Protein AF-A0A1D1UU27-F1 (afdb_monomer)

InterPro domains:
  IPR028082 Periplasmic binding protein-like I [SSF53822] (4-191)

Mean predicted aligned error: 9.71 Å

pLDDT: mean 88.31, std 8.41, range [53.75, 97.25]

Radius of gyration: 32.06 Å; Cα contacts (8 Å, |Δi|>4): 253; chains: 1; bounding box: 63×71×102 Å

Foldseek 3Di:
DVVVLVVLLVCLVVVVQQQQAAAEEEDAWDDVVSNDPALDDPDPSSVSSLSSLQRYKYKYWDCDPLNVVLCVVCCVVDPPPDTPVVVVLVVLVVVLLVVLLVVCVVVVHDSVPVVVSVVVCPDPVNCPRSNNVVVVSRKMFIWGQDSVVSDTDTQWIQDPVVRDIDGDPPDDRAGNYPVSDHHDPADPCGPVSPRPVSVVVPPPPVVVVVVVVVVVVVVVVVVCVVVVD

Solvent-accessible surface area (backbone atoms only — not comparable to full-atom values): 13267 Å² total; per-residue (Å²): 63,67,60,61,47,51,51,33,34,50,30,43,76,72,56,56,40,59,21,74,41,78,46,81,42,82,50,77,55,76,40,81,88,60,30,69,95,55,54,73,76,92,54,95,53,28,70,50,19,50,60,21,38,35,28,35,39,34,42,24,64,40,89,40,75,68,51,52,54,52,50,62,75,43,43,91,82,42,59,90,84,66,56,55,64,62,60,57,48,52,56,36,45,53,53,55,51,50,50,49,49,52,54,32,51,77,70,72,43,69,83,82,45,59,70,61,50,55,53,54,57,70,31,79,92,36,56,79,36,70,45,48,45,46,64,73,46,69,30,41,25,38,25,37,41,37,76,87,80,71,40,76,38,72,34,29,35,47,41,83,88,81,71,43,75,41,70,33,87,98,47,77,77,69,36,60,19,96,82,44,45,80,48,63,98,59,57,95,34,42,95,80,64,71,42,66,83,75,56,67,89,70,78,78,56,64,66,60,57,51,53,52,52,52,53,52,51,50,52,53,51,53,51,48,55,66,72,78,105

Structure (mmCIF, N/CA/C/O backbone):
data_AF-A0A1D1UU27-F1
#
_entry.id   AF-A0A1D1UU27-F1
#
loop_
_atom_site.group_PDB
_atom_site.id
_atom_site.type_symbol
_atom_site.label_atom_id
_atom_site.label_alt_id
_atom_site.label_comp_id
_atom_site.label_asym_id
_atom_site.label_entity_id
_atom_site.label_seq_id
_atom_site.pdbx_PDB_ins_code
_atom_site.Cartn_x
_atom_site.Cartn_y
_atom_site.Cartn_z
_atom_site.occupancy
_atom_site.B_iso_or_equiv
_atom_site.auth_seq_id
_atom_site.auth_comp_id
_atom_site.auth_asym_id
_atom_site.auth_atom_id
_atom_site.pdbx_PDB_model_num
ATOM 1 N N . MET A 1 1 ? -9.770 -8.230 -9.579 1.00 56.34 1 MET A N 1
ATOM 2 C CA . MET A 1 1 ? -8.594 -7.482 -10.087 1.00 56.34 1 MET A CA 1
ATOM 3 C C . MET A 1 1 ? -7.579 -8.378 -10.815 1.00 56.34 1 MET A C 1
ATOM 5 O O . MET A 1 1 ? -6.402 -8.055 -10.845 1.00 56.34 1 MET A O 1
ATOM 9 N N . TYR A 1 2 ? -8.054 -9.402 -11.548 1.00 60.09 2 TYR A N 1
ATOM 10 C CA . TYR A 1 2 ? -7.317 -10.033 -12.661 1.00 60.09 2 TYR A CA 1
ATOM 11 C C . TYR A 1 2 ? -6.758 -8.975 -13.637 1.00 60.09 2 TYR A C 1
ATOM 13 O O . TYR A 1 2 ? -5.669 -9.128 -14.170 1.00 60.09 2 TYR A O 1
ATOM 21 N N . ARG A 1 3 ? -7.441 -7.825 -13.731 1.00 83.50 3 ARG A N 1
ATOM 22 C CA . ARG A 1 3 ? -7.055 -6.659 -14.530 1.00 83.50 3 ARG A CA 1
ATOM 23 C C . ARG A 1 3 ? -5.647 -6.114 -14.258 1.00 83.50 3 ARG A C 1
ATOM 25 O O . ARG A 1 3 ? -4.972 -5.804 -15.225 1.00 83.50 3 ARG A O 1
ATOM 32 N N . VAL A 1 4 ? -5.172 -6.018 -13.005 1.00 91.38 4 VAL A N 1
ATOM 33 C CA . VAL A 1 4 ? -3.799 -5.513 -12.75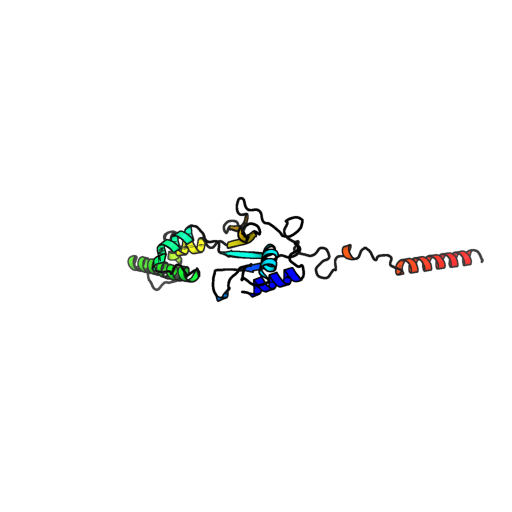1 1.00 91.38 4 VAL A CA 1
ATOM 34 C C . VAL A 1 4 ? -2.771 -6.489 -13.310 1.00 91.38 4 VAL A C 1
ATOM 36 O O . VAL A 1 4 ? -1.887 -6.086 -14.057 1.00 91.38 4 VAL A O 1
ATOM 39 N N . ARG A 1 5 ? -2.937 -7.787 -13.030 1.00 93.62 5 ARG A N 1
ATOM 40 C CA . ARG A 1 5 ? -2.076 -8.828 -13.597 1.00 93.62 5 ARG A CA 1
ATOM 41 C C . ARG A 1 5 ? -2.119 -8.823 -15.126 1.00 93.62 5 ARG A C 1
ATOM 43 O O . ARG A 1 5 ? -1.068 -8.854 -15.745 1.00 93.62 5 ARG A O 1
ATOM 50 N N . GLN A 1 6 ? -3.300 -8.726 -15.735 1.00 93.62 6 GLN A N 1
ATOM 51 C CA . GLN A 1 6 ? -3.441 -8.652 -17.193 1.00 93.62 6 GLN A CA 1
ATOM 52 C C . GLN A 1 6 ? -2.744 -7.429 -17.797 1.00 93.62 6 GLN A C 1
ATOM 54 O O . GLN A 1 6 ? -2.088 -7.561 -18.828 1.00 93.62 6 GLN A O 1
ATOM 59 N N . ILE A 1 7 ? -2.871 -6.256 -17.166 1.00 95.50 7 ILE A N 1
ATOM 60 C CA . ILE A 1 7 ? -2.177 -5.033 -17.593 1.00 95.50 7 ILE A CA 1
ATOM 61 C C . ILE A 1 7 ? -0.668 -5.266 -17.562 1.00 95.50 7 ILE A C 1
ATOM 63 O O . ILE A 1 7 ? -0.001 -4.995 -18.553 1.00 95.50 7 ILE A O 1
ATOM 67 N N . LEU A 1 8 ? -0.142 -5.832 -16.475 1.00 96.19 8 LEU A N 1
ATOM 68 C CA . LEU A 1 8 ? 1.289 -6.108 -16.324 1.00 96.19 8 LEU A CA 1
ATOM 69 C C . LEU A 1 8 ? 1.796 -7.162 -17.315 1.00 96.19 8 LEU A C 1
ATOM 71 O O . LEU A 1 8 ? 2.838 -6.973 -17.932 1.00 96.19 8 LEU A O 1
ATOM 75 N N . VAL A 1 9 ? 1.049 -8.246 -17.529 1.00 96.81 9 VAL A N 1
ATOM 76 C CA . VAL A 1 9 ? 1.374 -9.262 -18.543 1.00 96.81 9 VAL A CA 1
ATOM 77 C C . VAL A 1 9 ? 1.405 -8.637 -19.938 1.00 96.81 9 VAL A C 1
ATOM 79 O O . VAL A 1 9 ? 2.319 -8.900 -20.717 1.00 96.81 9 VAL A O 1
ATOM 82 N N . THR A 1 10 ? 0.435 -7.778 -20.252 1.00 97.25 10 THR A N 1
ATOM 83 C CA . THR A 1 10 ? 0.387 -7.064 -21.535 1.00 97.25 10 THR A CA 1
ATOM 84 C C . THR A 1 10 ? 1.566 -6.102 -21.664 1.00 97.25 10 THR A C 1
ATOM 86 O O . THR A 1 10 ? 2.246 -6.109 -22.684 1.00 97.25 10 THR A O 1
ATOM 89 N N . ALA A 1 11 ? 1.868 -5.337 -20.615 1.00 97.12 11 ALA A N 1
ATOM 90 C CA . ALA A 1 11 ? 3.021 -4.447 -20.559 1.00 97.12 11 ALA A CA 1
ATOM 91 C C . ALA A 1 11 ? 4.337 -5.197 -20.790 1.00 97.12 11 ALA A C 1
ATOM 93 O O . ALA A 1 11 ? 5.154 -4.763 -21.594 1.00 97.12 11 ALA A O 1
ATOM 94 N N . GLN A 1 12 ? 4.518 -6.360 -20.163 1.00 96.38 12 GLN A N 1
ATOM 95 C CA . GLN A 1 12 ? 5.688 -7.211 -20.371 1.00 96.38 12 GLN A CA 1
ATOM 96 C C . GLN A 1 12 ? 5.797 -7.712 -21.811 1.00 96.38 12 GLN A C 1
ATOM 98 O O . GLN A 1 12 ? 6.895 -7.706 -22.364 1.00 96.38 12 GLN A O 1
ATOM 103 N N . LYS A 1 13 ? 4.678 -8.100 -22.433 1.00 95.94 13 LYS A N 1
ATOM 104 C CA . LYS A 1 13 ? 4.631 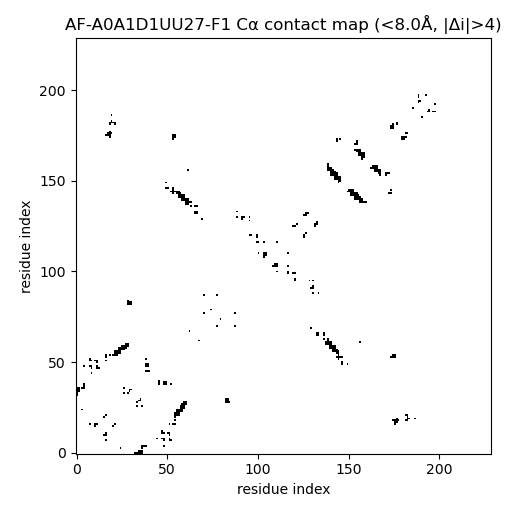-8.509 -23.849 1.00 95.94 13 LYS A CA 1
ATOM 105 C C . LYS A 1 13 ? 4.943 -7.348 -24.805 1.00 95.94 13 LYS A C 1
ATOM 107 O O . LYS A 1 13 ? 5.482 -7.588 -25.878 1.00 95.94 13 LYS A O 1
ATOM 112 N N . LEU A 1 14 ? 4.640 -6.111 -24.409 1.00 96.88 14 LEU A N 1
ATOM 113 C CA . LEU A 1 14 ? 4.938 -4.885 -25.162 1.00 96.88 14 LEU A CA 1
ATOM 114 C C . LEU A 1 14 ? 6.306 -4.262 -24.827 1.00 96.88 14 LEU A C 1
ATOM 116 O O . LEU A 1 14 ? 6.691 -3.282 -25.454 1.00 96.88 14 LEU A O 1
ATOM 120 N N . GLY A 1 15 ? 7.043 -4.806 -23.854 1.00 94.94 15 GLY A N 1
ATOM 121 C CA . GLY A 1 15 ? 8.347 -4.284 -23.433 1.00 94.94 15 GLY A CA 1
ATOM 122 C C . GLY A 1 15 ? 8.306 -3.116 -22.436 1.00 94.94 15 GLY A C 1
ATOM 123 O O . GLY A 1 15 ? 9.354 -2.561 -22.129 1.00 94.94 15 GLY A O 1
ATOM 124 N N . PHE A 1 16 ? 7.150 -2.771 -21.862 1.00 95.25 16 PHE A N 1
ATOM 125 C CA . PHE A 1 16 ? 6.967 -1.640 -20.930 1.00 95.25 16 PHE A CA 1
ATOM 126 C C . PHE A 1 16 ? 7.260 -1.970 -19.457 1.00 95.25 16 PHE A C 1
ATOM 128 O O . PHE A 1 16 ? 6.666 -1.413 -18.543 1.00 95.25 16 PHE A O 1
ATOM 135 N N . VAL A 1 17 ? 8.167 -2.905 -19.200 1.00 94.25 17 VAL A N 1
ATOM 136 C CA . VAL A 1 17 ? 8.604 -3.303 -17.841 1.00 94.25 17 VAL A CA 1
ATOM 137 C C . VAL A 1 17 ? 10.130 -3.401 -17.754 1.00 94.25 17 VAL A C 1
ATOM 139 O O . VAL A 1 17 ? 10.698 -4.086 -16.906 1.00 94.25 17 VAL A O 1
ATOM 142 N N . ASN A 1 18 ? 10.795 -2.715 -18.679 1.00 90.19 18 ASN A N 1
ATOM 143 C CA . ASN A 1 18 ? 12.239 -2.666 -18.891 1.00 90.19 18 ASN A CA 1
ATOM 144 C C . ASN A 1 18 ? 12.964 -1.631 -18.007 1.00 90.19 18 ASN A C 1
ATOM 146 O O . ASN A 1 18 ? 14.181 -1.514 -18.101 1.00 90.19 18 ASN A O 1
ATOM 150 N N . GLY A 1 19 ? 12.233 -0.888 -17.172 1.00 91.88 19 GLY A N 1
ATOM 151 C CA . GLY A 1 19 ? 12.784 0.186 -16.344 1.00 91.88 19 GLY A CA 1
ATOM 152 C C . GLY A 1 19 ? 12.331 1.590 -16.725 1.00 91.88 19 GLY A C 1
ATOM 153 O O . GLY A 1 19 ? 12.577 2.489 -15.937 1.00 91.88 19 GLY A O 1
ATOM 154 N N . ASP A 1 20 ? 11.626 1.770 -17.847 1.00 92.75 20 ASP A N 1
ATOM 155 C CA . ASP A 1 20 ? 11.120 3.088 -18.273 1.00 92.75 20 ASP A CA 1
ATOM 156 C C . ASP A 1 20 ? 9.736 3.418 -17.688 1.00 92.75 20 ASP A C 1
ATOM 158 O O . ASP A 1 20 ? 9.290 4.561 -17.723 1.00 92.75 20 ASP A O 1
ATOM 162 N N . PHE A 1 21 ? 9.045 2.413 -17.141 1.00 94.31 21 PHE A N 1
ATOM 163 C CA . PHE A 1 21 ? 7.687 2.541 -16.620 1.00 94.31 21 PHE A CA 1
ATOM 164 C C . PHE A 1 21 ? 7.560 1.937 -15.225 1.00 94.31 21 PHE A C 1
ATOM 166 O O . PHE A 1 21 ? 8.131 0.886 -14.910 1.00 94.31 21 PHE A O 1
ATOM 173 N N . VAL A 1 22 ? 6.718 2.580 -14.418 1.00 95.25 22 VAL A N 1
ATOM 174 C CA . VAL A 1 22 ? 6.255 2.088 -13.123 1.00 95.25 22 VAL A CA 1
ATOM 175 C C . VAL A 1 22 ? 4.732 2.010 -13.118 1.00 95.25 22 VAL A C 1
ATOM 177 O O . VAL A 1 22 ? 4.038 2.907 -13.593 1.00 95.25 22 VAL A O 1
ATOM 180 N N . TYR A 1 23 ? 4.199 0.927 -12.562 1.00 95.69 23 TYR A N 1
ATOM 181 C CA . TYR A 1 23 ? 2.766 0.724 -12.385 1.00 95.69 23 TYR A CA 1
ATOM 182 C C . TYR A 1 23 ? 2.424 0.881 -10.915 1.00 95.69 23 TYR A C 1
ATOM 184 O O . TYR A 1 23 ? 3.082 0.292 -10.064 1.00 95.69 23 TYR A O 1
ATOM 192 N N . ILE A 1 24 ? 1.377 1.640 -10.603 1.00 94.81 24 ILE A N 1
ATOM 193 C CA . ILE A 1 24 ? 0.952 1.875 -9.222 1.00 94.81 24 ILE A CA 1
ATOM 194 C C . ILE A 1 24 ? -0.451 1.308 -9.036 1.00 94.81 24 ILE A C 1
ATOM 196 O O . ILE A 1 24 ? -1.378 1.654 -9.769 1.00 94.81 24 ILE A O 1
ATOM 200 N N . ALA A 1 25 ? -0.615 0.440 -8.042 1.00 93.56 25 ALA A N 1
ATOM 201 C CA . ALA A 1 25 ? -1.905 -0.112 -7.654 1.00 93.56 25 ALA A CA 1
ATOM 202 C C . ALA A 1 25 ? -2.196 0.179 -6.180 1.00 93.56 25 ALA A C 1
ATOM 204 O O . ALA A 1 25 ? -1.357 -0.033 -5.308 1.00 93.56 25 ALA A O 1
ATOM 205 N N . ALA A 1 26 ? -3.419 0.614 -5.887 1.00 90.94 26 ALA A N 1
ATOM 206 C CA . ALA A 1 26 ? -3.920 0.659 -4.520 1.00 90.94 26 ALA A CA 1
ATOM 207 C C . ALA A 1 26 ? -4.558 -0.689 -4.170 1.00 90.94 26 ALA A C 1
ATOM 209 O O . ALA A 1 26 ? -5.448 -1.165 -4.881 1.00 90.94 26 ALA A O 1
ATOM 210 N N . TRP A 1 27 ? -4.128 -1.290 -3.064 1.00 89.44 27 TRP A N 1
ATOM 211 C CA . TRP A 1 27 ? -4.707 -2.522 -2.539 1.00 89.44 27 TRP A CA 1
ATOM 212 C C . TRP A 1 27 ? -5.046 -2.335 -1.056 1.00 89.44 27 TRP A C 1
ATOM 214 O O . TRP A 1 27 ? -4.227 -2.620 -0.186 1.00 89.44 27 TRP A O 1
ATOM 224 N N . PRO A 1 28 ? -6.234 -1.777 -0.751 1.00 85.19 28 PRO A N 1
ATOM 225 C CA . PRO A 1 28 ? -6.546 -1.286 0.588 1.00 85.19 28 PRO A CA 1
ATOM 226 C C . PRO A 1 28 ? -6.752 -2.406 1.613 1.00 85.19 28 PRO A C 1
ATOM 228 O O . PRO A 1 28 ? -6.445 -2.236 2.785 1.00 85.19 28 PRO A O 1
ATOM 231 N N . TYR A 1 29 ? -7.305 -3.542 1.202 1.00 82.00 29 TYR A N 1
ATOM 232 C CA . TYR A 1 29 ? -7.404 -4.749 2.017 1.00 82.00 29 TYR A CA 1
ATOM 233 C C . TYR A 1 29 ? -7.784 -5.927 1.124 1.00 82.00 29 TYR A C 1
ATOM 235 O O . TYR A 1 29 ? -8.308 -5.761 0.020 1.00 82.00 29 TYR A O 1
ATOM 243 N N . GLU A 1 30 ? -7.546 -7.137 1.618 1.00 78.94 30 GLU A N 1
ATOM 244 C CA . GLU A 1 30 ? -7.966 -8.352 0.934 1.00 78.94 30 GLU A CA 1
ATOM 245 C C . GLU A 1 30 ? -9.496 -8.474 0.946 1.00 78.94 30 GLU A C 1
ATOM 247 O O . GLU A 1 30 ? -10.119 -8.668 1.992 1.00 78.94 30 GLU A O 1
ATOM 252 N N . HIS A 1 31 ? -10.108 -8.359 -0.231 1.00 81.38 31 HIS A N 1
ATOM 253 C CA . HIS A 1 31 ? -11.542 -8.542 -0.419 1.00 81.38 31 HIS A CA 1
ATOM 254 C C . HIS A 1 31 ? -11.835 -9.030 -1.836 1.00 81.38 31 HIS A C 1
ATOM 256 O O . HIS A 1 31 ? -11.163 -8.625 -2.784 1.00 81.38 31 HIS A O 1
ATOM 262 N N . ALA A 1 32 ? -12.884 -9.840 -2.003 1.00 80.94 32 ALA A N 1
ATOM 263 C CA . ALA A 1 32 ? -13.252 -10.412 -3.299 1.00 80.94 32 ALA A CA 1
ATOM 264 C C . ALA A 1 32 ? -13.462 -9.343 -4.390 1.00 80.94 32 ALA A C 1
ATOM 266 O O . ALA A 1 32 ? -13.052 -9.539 -5.533 1.00 80.94 32 ALA A O 1
ATOM 267 N N . GLN A 1 33 ? -14.013 -8.176 -4.032 1.00 79.25 33 GLN A N 1
ATOM 268 C CA . GLN A 1 33 ? -14.203 -7.054 -4.965 1.00 79.25 33 GLN A CA 1
ATOM 269 C C . GLN A 1 33 ? -12.876 -6.479 -5.484 1.00 79.25 33 GLN A C 1
ATOM 271 O O . GLN A 1 33 ? -12.764 -6.150 -6.665 1.00 79.25 33 GLN A O 1
ATOM 276 N N . TYR A 1 34 ? -11.848 -6.414 -4.633 1.00 79.12 34 TYR A N 1
ATOM 277 C CA . TYR A 1 34 ? -10.496 -6.020 -5.039 1.00 79.12 34 TYR A CA 1
ATOM 278 C C . TYR A 1 34 ? -9.704 -7.193 -5.622 1.00 79.12 34 TYR A C 1
ATOM 280 O O . TYR A 1 34 ? -8.617 -6.998 -6.139 1.00 79.12 34 TYR A O 1
ATOM 288 N N . GLY A 1 35 ? -10.249 -8.409 -5.622 1.00 79.44 35 GLY A N 1
ATOM 289 C CA . GLY A 1 35 ? -9.599 -9.613 -6.129 1.00 79.44 35 GLY A CA 1
ATOM 290 C C . GLY A 1 35 ? -8.291 -9.973 -5.421 1.00 79.44 35 GLY A C 1
ATOM 291 O O . GLY A 1 35 ? -7.935 -9.419 -4.383 1.00 79.44 35 GLY A O 1
ATOM 292 N N . ASN A 1 36 ? -7.583 -10.935 -6.013 1.00 84.94 36 ASN A N 1
ATOM 293 C CA . ASN A 1 36 ? -6.305 -11.420 -5.513 1.00 84.94 36 ASN A CA 1
ATOM 294 C C . ASN A 1 36 ? -5.145 -10.731 -6.253 1.00 84.94 36 ASN A C 1
ATOM 296 O O . ASN A 1 36 ? -5.001 -10.874 -7.471 1.00 84.94 36 ASN A O 1
ATOM 300 N N . LEU A 1 37 ? -4.320 -9.976 -5.530 1.00 88.75 37 LEU A N 1
ATOM 301 C CA . LEU A 1 37 ? -3.113 -9.376 -6.087 1.00 88.75 37 LEU A CA 1
ATOM 302 C C . LEU A 1 37 ? -1.958 -10.380 -5.992 1.00 88.75 37 LEU A C 1
ATOM 304 O O . LEU A 1 37 ? -1.137 -10.334 -5.081 1.00 88.75 37 LEU A O 1
ATOM 308 N N . SER A 1 38 ? -1.928 -11.307 -6.945 1.00 91.12 38 SER A N 1
ATOM 309 C CA . SER A 1 38 ? -0.900 -12.341 -7.072 1.00 91.12 38 SER A CA 1
ATOM 310 C C . SER A 1 38 ? -0.355 -12.353 -8.495 1.00 91.12 38 SER A C 1
ATOM 312 O O . SER A 1 38 ? -1.091 -12.088 -9.446 1.00 91.12 38 SER A O 1
ATOM 314 N N . TRP A 1 39 ? 0.928 -12.665 -8.648 1.00 93.19 39 TRP A N 1
ATOM 315 C CA . TRP A 1 39 ? 1.507 -12.965 -9.958 1.00 93.19 39 TRP A CA 1
ATOM 316 C C . TRP A 1 39 ? 1.128 -14.379 -10.416 1.00 93.19 39 TRP A C 1
ATOM 318 O O . TRP A 1 39 ? 0.971 -14.601 -11.613 1.00 93.19 39 TRP A O 1
ATOM 328 N N . GLN A 1 40 ? 0.917 -15.292 -9.463 1.00 93.44 40 GLN A N 1
ATOM 329 C CA . GLN A 1 40 ? 0.682 -16.713 -9.689 1.00 93.44 40 GLN A CA 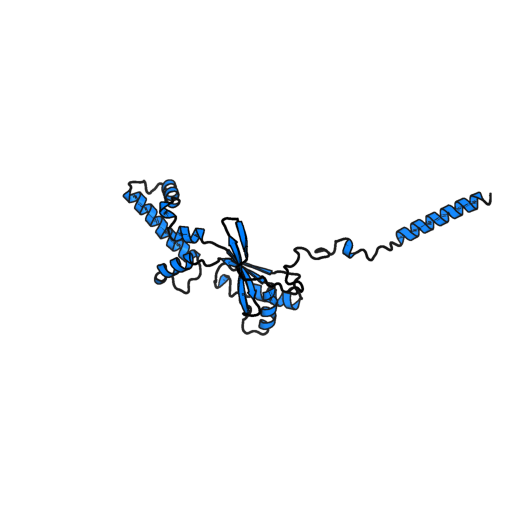1
ATOM 330 C C . GLN A 1 40 ? -0.811 -17.043 -9.707 1.00 93.44 40 GLN A C 1
ATOM 332 O O . GLN A 1 40 ? -1.522 -16.765 -8.732 1.00 93.44 40 GLN A O 1
ATOM 337 N N . TYR A 1 41 ? -1.254 -17.660 -10.798 1.00 92.56 41 TYR A N 1
ATOM 338 C CA . TYR A 1 41 ? -2.612 -18.157 -11.027 1.00 92.56 41 TYR A CA 1
ATOM 339 C C . TYR A 1 41 ? -2.645 -19.580 -11.612 1.00 92.56 41 TYR A C 1
ATOM 341 O O . TYR A 1 41 ? -3.728 -20.071 -11.926 1.00 92.56 41 TYR A O 1
ATOM 349 N N . ALA A 1 42 ? -1.493 -20.253 -11.707 1.00 93.94 42 ALA A N 1
ATOM 350 C CA . ALA A 1 42 ? -1.326 -21.561 -12.340 1.00 93.94 42 ALA A CA 1
ATOM 351 C C . ALA A 1 42 ? -1.770 -21.566 -13.815 1.00 93.94 42 ALA A C 1
ATOM 353 O O . ALA A 1 42 ? -2.358 -22.534 -14.296 1.00 93.94 42 ALA A O 1
ATOM 354 N N . ASP A 1 43 ? -1.489 -20.469 -14.524 1.00 94.31 43 ASP A N 1
ATOM 355 C CA . ASP A 1 43 ? -1.726 -20.331 -15.960 1.00 94.31 43 ASP A CA 1
ATOM 356 C C . ASP A 1 43 ? -0.405 -20.143 -16.737 1.00 94.31 43 ASP A C 1
ATOM 358 O O . ASP A 1 43 ? 0.683 -20.064 -16.164 1.00 94.31 43 ASP A O 1
ATOM 362 N N . VAL A 1 44 ? -0.499 -20.089 -18.069 1.00 96.19 44 VAL A N 1
ATOM 363 C CA . VAL A 1 44 ? 0.662 -19.970 -18.973 1.00 96.19 44 VAL A CA 1
ATOM 364 C C . VAL A 1 44 ? 1.413 -18.638 -18.858 1.00 96.19 44 VAL A C 1
ATOM 366 O O . VAL A 1 44 ? 2.553 -18.541 -19.305 1.00 96.19 44 VAL A O 1
ATOM 369 N N . ASP A 1 45 ? 0.790 -17.612 -18.278 1.00 96.00 45 ASP A N 1
ATOM 370 C CA . ASP A 1 45 ? 1.347 -16.268 -18.150 1.00 96.00 45 ASP A CA 1
ATOM 371 C C . ASP A 1 45 ? 2.053 -16.054 -16.796 1.00 96.00 45 ASP A C 1
ATOM 373 O O . ASP A 1 45 ? 2.555 -14.959 -16.558 1.00 96.00 45 ASP A O 1
ATOM 377 N N . ASP A 1 46 ? 2.129 -17.047 -15.902 1.00 95.12 46 ASP A N 1
ATOM 378 C CA . ASP A 1 46 ? 2.693 -16.874 -14.550 1.00 95.12 46 ASP A CA 1
ATOM 379 C C . ASP A 1 46 ? 4.148 -16.385 -14.549 1.00 95.12 46 ASP A C 1
ATOM 381 O O . ASP A 1 46 ? 4.481 -15.462 -13.804 1.00 95.12 46 ASP A O 1
ATOM 385 N N . GLU A 1 47 ? 5.006 -16.929 -15.413 1.00 94.50 47 GLU A N 1
ATOM 386 C CA . GLU A 1 47 ? 6.400 -16.473 -15.527 1.00 94.50 47 GLU A CA 1
ATOM 387 C C . GLU A 1 47 ? 6.491 -15.049 -16.095 1.00 94.50 47 GLU A C 1
ATOM 389 O O . GLU A 1 47 ? 7.258 -14.214 -15.610 1.00 94.50 47 GLU A O 1
ATOM 394 N N . VAL A 1 48 ? 5.638 -14.729 -17.074 1.00 95.50 48 VAL A N 1
ATOM 395 C CA . VAL A 1 48 ? 5.531 -13.383 -17.657 1.00 95.50 48 VAL A CA 1
ATOM 396 C C . VAL A 1 48 ? 5.058 -12.388 -16.595 1.00 95.50 48 VAL A C 1
ATOM 398 O O . VAL A 1 48 ? 5.639 -11.314 -16.437 1.00 95.50 48 VAL A O 1
ATOM 401 N N . ALA A 1 49 ? 4.039 -12.756 -15.817 1.00 95.38 49 ALA A N 1
ATOM 402 C CA . ALA A 1 49 ? 3.509 -11.957 -14.723 1.00 95.38 49 ALA A CA 1
ATOM 403 C C . ALA A 1 49 ? 4.563 -11.749 -13.633 1.00 95.38 49 ALA A C 1
ATOM 405 O O . ALA A 1 49 ? 4.751 -10.626 -13.172 1.00 95.38 49 ALA A O 1
ATOM 406 N N . LYS A 1 50 ? 5.296 -12.794 -13.245 1.00 94.25 50 LYS A N 1
ATOM 407 C CA . LYS A 1 50 ? 6.344 -12.710 -12.222 1.00 94.25 50 LYS A CA 1
ATOM 408 C C . LYS A 1 50 ? 7.430 -11.697 -12.583 1.00 94.25 50 LYS A C 1
ATOM 410 O O . LYS A 1 50 ? 7.868 -10.934 -11.720 1.00 94.25 50 LYS A O 1
ATOM 415 N N . LEU A 1 51 ? 7.848 -11.659 -13.848 1.00 93.12 51 LEU A N 1
ATOM 416 C CA . LEU A 1 51 ? 8.804 -10.665 -14.341 1.00 93.12 51 LEU A CA 1
ATOM 417 C C . LEU A 1 51 ? 8.206 -9.253 -14.316 1.00 93.12 51 LEU A C 1
ATOM 419 O O . LEU A 1 51 ? 8.828 -8.337 -13.760 1.00 93.1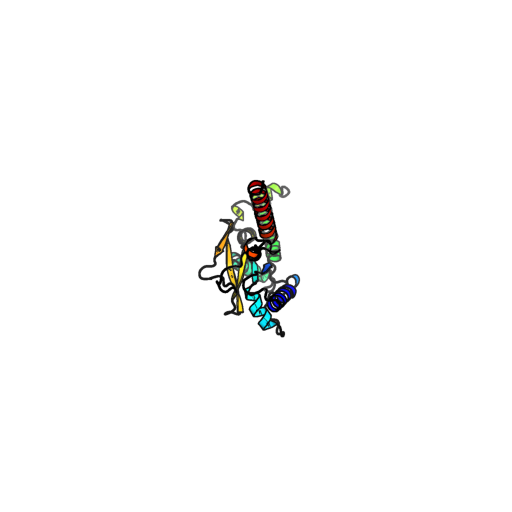2 51 LEU A O 1
ATOM 423 N N . ALA A 1 52 ? 6.980 -9.113 -14.826 1.00 95.62 52 ALA A N 1
ATOM 424 C CA . ALA A 1 52 ? 6.257 -7.848 -14.926 1.00 95.62 52 ALA A CA 1
ATOM 425 C C . ALA A 1 52 ? 5.967 -7.199 -13.563 1.00 95.62 52 ALA A C 1
ATOM 427 O O . ALA A 1 52 ? 5.998 -5.978 -13.428 1.00 95.62 52 ALA A O 1
ATOM 428 N N . PHE A 1 53 ? 5.723 -8.009 -12.528 1.00 95.50 53 PHE A N 1
ATOM 429 C CA . PHE A 1 53 ? 5.488 -7.533 -11.161 1.00 95.50 53 PHE A CA 1
ATOM 430 C C . PHE A 1 53 ? 6.683 -6.760 -10.586 1.00 95.50 53 PHE A C 1
ATOM 432 O O . PHE A 1 53 ? 6.497 -5.976 -9.661 1.00 95.50 53 PHE A O 1
ATOM 439 N N . GLY A 1 54 ? 7.887 -6.910 -11.152 1.00 93.81 54 GLY A N 1
ATOM 440 C CA . GLY A 1 54 ? 9.044 -6.081 -10.794 1.00 93.81 54 GLY A CA 1
ATOM 441 C C . GLY A 1 54 ? 8.849 -4.580 -11.056 1.00 93.81 54 GLY A C 1
ATOM 442 O O . GLY A 1 54 ? 9.506 -3.776 -10.407 1.00 93.81 54 GLY A O 1
ATOM 443 N N . SER A 1 55 ? 7.931 -4.197 -11.949 1.00 95.44 55 SER A N 1
ATOM 444 C CA . SER A 1 55 ? 7.569 -2.795 -12.218 1.00 95.44 55 SER A CA 1
ATOM 445 C C . SER A 1 55 ? 6.367 -2.303 -11.398 1.00 95.44 55 SER A C 1
ATOM 447 O O . SER A 1 55 ? 5.905 -1.184 -11.616 1.00 95.44 55 SER A O 1
ATOM 449 N N . LEU A 1 56 ? 5.812 -3.124 -10.497 1.00 95.81 56 LEU A N 1
ATOM 450 C CA . LEU A 1 56 ? 4.607 -2.796 -9.731 1.00 95.81 56 LEU A CA 1
ATOM 451 C C . LEU A 1 56 ? 4.946 -2.239 -8.339 1.00 95.81 56 LEU A C 1
ATOM 453 O O . LEU A 1 56 ? 5.565 -2.917 -7.516 1.00 95.81 56 LEU A O 1
ATOM 457 N N . LEU A 1 57 ? 4.424 -1.050 -8.044 1.00 95.81 57 LEU A N 1
ATOM 458 C CA . LEU A 1 57 ? 4.272 -0.504 -6.700 1.00 95.81 57 LEU A CA 1
ATOM 459 C C . LEU A 1 57 ? 2.855 -0.754 -6.188 1.00 95.81 57 LEU A C 1
ATOM 461 O O . LEU A 1 57 ? 1.867 -0.486 -6.876 1.00 95.81 57 LEU A O 1
ATOM 465 N N . VAL A 1 58 ? 2.750 -1.215 -4.946 1.00 95.19 58 VAL A N 1
ATOM 466 C CA . VAL A 1 58 ? 1.465 -1.467 -4.291 1.00 95.19 58 VAL A CA 1
ATOM 467 C C . VAL A 1 58 ? 1.343 -0.606 -3.047 1.00 95.19 58 VAL A C 1
ATOM 469 O O . VAL A 1 58 ? 2.109 -0.773 -2.102 1.00 95.19 58 VAL A O 1
ATOM 472 N N . ILE A 1 59 ? 0.354 0.282 -3.025 1.00 94.00 59 ILE A N 1
ATOM 473 C CA . ILE A 1 59 ? 0.021 1.093 -1.853 1.00 94.00 59 ILE A CA 1
ATOM 474 C C . ILE A 1 59 ? -1.020 0.336 -1.031 1.00 94.00 59 ILE A C 1
ATOM 476 O O . ILE A 1 59 ? -2.115 0.045 -1.518 1.00 94.00 59 ILE A O 1
ATOM 480 N N . THR A 1 60 ? -0.689 0.022 0.217 1.00 90.62 60 THR A N 1
ATOM 481 C CA . THR A 1 60 ? -1.556 -0.711 1.151 1.00 90.62 60 THR A CA 1
ATOM 482 C C . THR A 1 60 ? -1.515 -0.062 2.531 1.00 90.62 60 THR A C 1
ATOM 484 O O . THR A 1 60 ? -0.493 0.511 2.905 1.00 90.62 60 THR A O 1
ATOM 487 N N . PRO A 1 61 ? -2.576 -0.167 3.342 1.00 88.25 61 PRO A N 1
ATOM 488 C CA . PRO A 1 61 ? -2.474 0.052 4.773 1.00 88.25 61 PRO A CA 1
ATOM 489 C C . PRO A 1 61 ? -1.405 -0.858 5.383 1.00 88.25 61 PRO A C 1
ATOM 491 O O . PRO A 1 61 ? -1.292 -2.041 5.037 1.00 88.25 61 PRO A O 1
ATOM 494 N N . LYS A 1 62 ? -0.621 -0.292 6.292 1.00 86.38 62 LYS A N 1
ATOM 495 C CA . LYS A 1 62 ? 0.385 -0.982 7.087 1.00 86.38 62 LYS A CA 1
ATOM 496 C C . LYS A 1 62 ? -0.268 -1.456 8.374 1.00 86.38 62 LYS A C 1
ATOM 498 O O . LYS A 1 62 ? -0.684 -0.657 9.207 1.00 86.38 62 LYS A O 1
ATOM 503 N N . VAL A 1 63 ? -0.314 -2.772 8.544 1.00 81.00 63 VAL A N 1
ATOM 504 C CA . VAL A 1 63 ? -0.802 -3.381 9.781 1.00 81.00 63 VAL A CA 1
ATOM 505 C C . VAL A 1 63 ? 0.214 -3.114 10.889 1.00 81.00 63 VAL A C 1
ATOM 507 O O . VAL A 1 63 ? 1.370 -3.530 10.800 1.00 81.00 63 VAL A O 1
ATOM 510 N N . THR A 1 64 ? -0.211 -2.409 11.933 1.00 83.31 64 THR A N 1
ATOM 511 C CA . THR A 1 64 ? 0.654 -2.052 13.067 1.00 83.31 64 THR A CA 1
ATOM 512 C C . THR A 1 64 ? 0.558 -3.081 14.199 1.00 83.31 64 THR A C 1
ATOM 514 O O . THR A 1 64 ? -0.471 -3.748 14.338 1.00 83.31 64 THR A O 1
ATOM 517 N N . PRO A 1 65 ? 1.575 -3.192 15.079 1.00 86.56 65 PRO A N 1
ATOM 518 C CA . PRO A 1 65 ? 1.478 -4.024 16.282 1.00 86.56 65 PRO A CA 1
ATOM 519 C C . PRO A 1 65 ? 0.266 -3.671 17.158 1.00 86.56 65 PRO A C 1
ATOM 521 O O . PRO A 1 65 ? -0.381 -4.553 17.721 1.00 86.56 65 PRO A O 1
ATOM 524 N N . THR A 1 66 ? -0.080 -2.382 17.228 1.00 85.19 66 THR A N 1
ATOM 525 C CA . THR A 1 66 ? -1.269 -1.892 17.935 1.00 85.19 66 THR A CA 1
ATOM 526 C C . THR A 1 66 ? -2.553 -2.452 17.331 1.00 85.19 66 THR A C 1
ATOM 528 O O . THR A 1 66 ? -3.393 -2.962 18.072 1.00 85.19 66 THR A O 1
ATOM 531 N N . GLU A 1 67 ? -2.698 -2.415 16.002 1.00 83.25 67 GLU A N 1
ATOM 532 C CA . GLU A 1 67 ? -3.850 -3.008 15.315 1.00 83.25 67 GLU A CA 1
ATOM 533 C C . GLU A 1 67 ? -3.932 -4.519 15.559 1.00 83.25 67 GLU A C 1
ATOM 535 O O . GLU A 1 67 ? -5.011 -5.025 15.864 1.00 83.25 67 GLU A O 1
ATOM 540 N N . LEU A 1 68 ? -2.808 -5.240 15.485 1.00 86.94 68 LEU A N 1
ATOM 541 C CA . LEU A 1 68 ? -2.774 -6.685 15.745 1.00 86.94 68 LEU A CA 1
ATOM 542 C C . LEU A 1 68 ? -3.260 -7.022 17.156 1.00 86.94 68 LEU A C 1
ATOM 544 O O . LEU A 1 68 ? -4.082 -7.922 17.321 1.00 86.94 68 LEU A O 1
ATOM 548 N N . ARG A 1 69 ? -2.808 -6.269 18.165 1.00 88.19 69 ARG A N 1
ATOM 549 C CA . ARG A 1 69 ? -3.245 -6.445 19.556 1.00 88.19 69 ARG A CA 1
ATOM 550 C C . ARG A 1 69 ? -4.746 -6.208 19.715 1.00 88.19 69 ARG A C 1
ATOM 552 O O . ARG A 1 69 ? -5.415 -6.958 20.417 1.00 88.19 69 ARG A O 1
ATOM 559 N N . ILE A 1 70 ? -5.279 -5.174 19.064 1.00 87.69 70 ILE A N 1
ATOM 560 C CA . ILE A 1 70 ? -6.718 -4.888 19.081 1.00 87.69 70 ILE A CA 1
ATOM 561 C C . ILE A 1 70 ? -7.484 -6.026 18.397 1.00 87.69 70 ILE A C 1
ATOM 563 O O . ILE A 1 70 ? -8.462 -6.518 18.948 1.00 87.69 70 ILE A O 1
ATOM 567 N N . ARG A 1 71 ? -7.036 -6.501 17.232 1.00 86.38 71 ARG A N 1
ATOM 568 C CA . ARG A 1 71 ? -7.681 -7.626 16.539 1.00 86.38 71 ARG A CA 1
ATOM 569 C C . ARG A 1 71 ? -7.700 -8.899 17.379 1.00 86.38 71 ARG A C 1
ATOM 571 O O . ARG A 1 71 ? -8.726 -9.569 17.399 1.00 86.38 71 ARG A O 1
ATOM 578 N N . ASP A 1 72 ? -6.617 -9.212 18.087 1.00 88.81 72 ASP A N 1
ATOM 579 C CA . ASP A 1 72 ? -6.580 -10.374 18.985 1.00 88.81 72 ASP A CA 1
ATOM 580 C C . ASP A 1 72 ? -7.539 -10.219 20.176 1.00 88.81 72 ASP A C 1
ATOM 582 O O . ASP A 1 72 ? -8.238 -11.170 20.520 1.00 88.81 72 ASP A O 1
ATOM 586 N N . MET A 1 73 ? -7.659 -9.012 20.742 1.00 89.56 73 MET A N 1
ATOM 587 C CA . MET A 1 73 ? -8.612 -8.711 21.821 1.00 89.56 73 MET A CA 1
ATOM 588 C C . MET A 1 73 ? -10.074 -8.943 21.409 1.00 89.56 73 MET A C 1
ATOM 590 O O . MET A 1 73 ? -10.891 -9.323 22.241 1.00 89.56 73 MET A O 1
ATOM 594 N N . TYR A 1 74 ? -10.406 -8.728 20.133 1.00 88.62 74 TYR A N 1
ATOM 595 C CA . TYR A 1 74 ? -11.772 -8.844 19.607 1.00 88.62 74 TYR A CA 1
ATOM 596 C C . TYR A 1 74 ? -11.980 -10.060 18.689 1.00 88.62 74 TYR A C 1
ATOM 598 O O . TYR A 1 74 ? -12.955 -10.102 17.936 1.00 88.62 74 TYR A O 1
ATOM 606 N N . LYS A 1 75 ? -11.100 -11.067 18.750 1.00 89.00 75 LYS A N 1
ATOM 607 C CA . LYS A 1 75 ? -11.147 -12.258 17.878 1.00 89.00 75 LYS A CA 1
ATOM 608 C C . LYS A 1 75 ? -12.397 -13.125 18.038 1.00 89.00 75 LYS A C 1
ATOM 610 O O . LYS A 1 75 ? -12.751 -13.847 17.113 1.00 89.00 75 LYS A 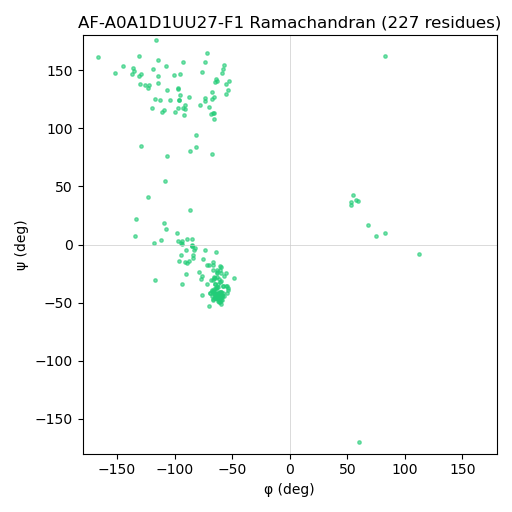O 1
ATOM 615 N N . ASP A 1 76 ? -13.048 -13.059 19.196 1.00 88.00 76 ASP A N 1
ATOM 616 C CA . ASP A 1 76 ? -14.265 -13.832 19.465 1.00 88.00 76 ASP A CA 1
ATOM 617 C C . ASP A 1 76 ? -15.496 -13.188 18.809 1.00 88.00 76 ASP A C 1
ATOM 619 O O . ASP A 1 76 ? -16.476 -13.863 18.508 1.00 88.00 76 ASP A O 1
ATOM 623 N N . VAL A 1 77 ? -15.428 -11.878 18.545 1.00 86.06 77 VAL A N 1
ATOM 624 C CA . VAL A 1 77 ? -16.481 -11.105 17.869 1.00 86.06 77 VAL A CA 1
ATOM 625 C C . VAL A 1 77 ? -16.221 -11.022 16.365 1.00 86.06 77 VAL A C 1
ATOM 627 O O . VAL A 1 77 ? -17.156 -11.002 15.565 1.00 86.06 77 VAL A O 1
ATOM 630 N N . LEU A 1 78 ? -14.950 -10.968 15.962 1.00 82.62 78 LEU A N 1
ATOM 631 C CA . LEU A 1 78 ? -14.540 -10.836 14.570 1.00 82.62 78 LEU A CA 1
ATOM 632 C C . LEU A 1 78 ? -13.918 -12.139 14.064 1.00 82.62 78 LEU A C 1
ATOM 634 O O . LEU A 1 78 ? -12.830 -12.505 14.513 1.00 82.62 78 LEU A O 1
ATOM 638 N N . PRO A 1 79 ? -14.536 -12.807 13.071 1.00 78.44 79 PRO A N 1
ATOM 639 C CA . PRO A 1 79 ? -13.945 -13.980 12.447 1.00 78.44 79 PRO A CA 1
ATOM 640 C C . PRO A 1 79 ? -12.524 -13.683 11.963 1.00 78.44 79 PRO A C 1
ATOM 642 O O . PRO A 1 79 ? -12.275 -12.636 11.366 1.00 78.44 79 PRO A O 1
ATOM 645 N N . LYS A 1 80 ? -11.596 -14.635 12.125 1.00 72.88 80 LYS A N 1
ATOM 646 C CA . LYS A 1 80 ? -10.217 -14.496 11.608 1.00 72.88 80 LYS A CA 1
ATOM 647 C C . LYS A 1 80 ? -10.162 -14.237 10.097 1.00 72.88 80 LYS A C 1
ATOM 649 O O . LYS A 1 80 ? -9.211 -13.633 9.611 1.00 72.88 80 LYS A O 1
ATOM 654 N N . SER A 1 81 ? -11.170 -14.694 9.353 1.00 73.62 81 SER A N 1
ATOM 655 C CA . SER A 1 81 ? -11.313 -14.444 7.916 1.00 73.62 81 SER A CA 1
ATOM 656 C C . SER A 1 81 ? -11.658 -12.989 7.585 1.00 73.62 81 SER A C 1
ATOM 658 O O . SER A 1 81 ? -11.473 -12.567 6.443 1.00 73.62 81 SER A O 1
ATOM 660 N N . GLN A 1 82 ? -12.133 -12.205 8.557 1.00 81.19 82 GLN A N 1
ATOM 661 C CA . GLN A 1 82 ? -12.582 -10.842 8.329 1.00 81.19 82 GLN A CA 1
ATOM 662 C C . GLN A 1 82 ? -11.414 -9.858 8.299 1.00 81.19 82 GLN A C 1
ATOM 664 O O . GLN A 1 82 ? -10.971 -9.309 9.311 1.00 81.19 82 GLN A O 1
ATOM 669 N N . LYS A 1 83 ? -10.937 -9.590 7.086 1.00 76.88 83 LYS A N 1
ATOM 670 C CA . LYS A 1 83 ? -9.807 -8.687 6.844 1.00 76.88 83 LYS A CA 1
ATOM 671 C C . LYS A 1 83 ? -10.213 -7.227 6.653 1.00 76.88 83 LYS A C 1
ATOM 673 O O . LYS A 1 83 ? -9.363 -6.356 6.799 1.00 76.88 83 LYS A O 1
ATOM 678 N N . ASN A 1 84 ? -11.495 -6.937 6.399 1.00 82.06 84 ASN A N 1
ATOM 679 C CA . ASN A 1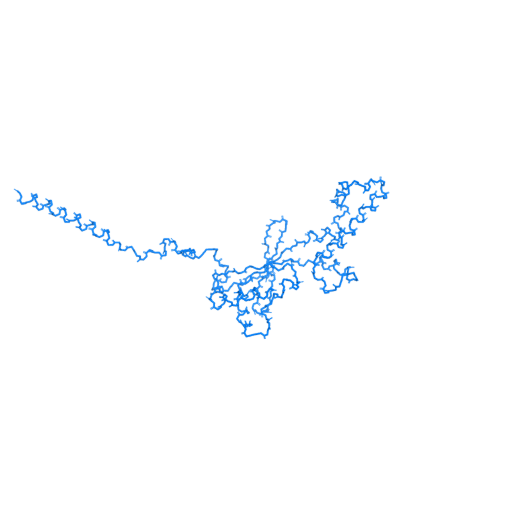 84 ? -11.961 -5.561 6.217 1.00 82.06 84 ASN A CA 1
ATOM 680 C C . ASN A 1 84 ? -11.823 -4.761 7.533 1.00 82.06 84 ASN A C 1
ATOM 682 O O . ASN A 1 84 ? -12.542 -5.056 8.496 1.00 82.06 84 ASN A O 1
ATOM 686 N N . PRO A 1 85 ? -10.943 -3.745 7.587 1.00 80.69 85 PRO A N 1
ATOM 687 C CA . PRO A 1 85 ? -10.716 -2.954 8.795 1.00 80.69 85 PRO A CA 1
ATOM 688 C C . PRO A 1 85 ? -11.935 -2.114 9.193 1.00 80.69 85 PRO A C 1
ATOM 690 O O . PRO A 1 85 ? -12.082 -1.780 10.367 1.00 80.69 85 PRO A O 1
ATOM 693 N N . MET A 1 86 ? -12.846 -1.826 8.255 1.00 84.62 86 MET A N 1
ATOM 694 C CA . MET A 1 86 ? -14.048 -1.040 8.531 1.00 84.62 86 MET A CA 1
ATOM 695 C C . MET A 1 86 ? -14.982 -1.747 9.505 1.00 84.62 86 MET A C 1
ATOM 697 O O . MET A 1 86 ? -15.576 -1.082 10.338 1.00 84.62 86 MET A O 1
ATOM 701 N N . ILE A 1 87 ? -15.072 -3.082 9.474 1.00 87.12 87 ILE A N 1
ATOM 702 C CA . ILE A 1 87 ? -15.943 -3.808 10.414 1.00 87.12 87 ILE A CA 1
ATOM 703 C C . ILE A 1 87 ? -15.449 -3.634 11.852 1.00 87.12 87 ILE A C 1
ATOM 705 O O . ILE A 1 87 ? -16.238 -3.317 12.742 1.00 87.12 87 ILE A O 1
ATOM 709 N N . LEU A 1 88 ? -14.139 -3.782 12.071 1.00 86.56 88 LEU A N 1
ATOM 710 C CA . LEU A 1 88 ? -13.531 -3.528 13.375 1.00 86.56 88 LEU A CA 1
ATOM 711 C C . LEU A 1 88 ? -13.722 -2.063 13.783 1.00 86.56 88 LEU A C 1
ATOM 713 O O . LEU A 1 88 ? -14.155 -1.799 14.899 1.00 86.56 88 LEU A O 1
ATOM 717 N N . ALA A 1 89 ? -13.456 -1.115 12.882 1.00 88.19 89 ALA A N 1
ATOM 718 C CA . ALA A 1 89 ? -13.622 0.307 13.166 1.00 88.19 89 ALA A CA 1
ATOM 719 C C . ALA A 1 89 ? -15.071 0.655 13.547 1.00 88.19 89 ALA A C 1
ATOM 721 O O . ALA A 1 89 ? -15.293 1.354 14.535 1.00 88.19 89 ALA A O 1
ATOM 722 N N . THR A 1 90 ? -16.060 0.120 12.828 1.00 90.69 90 THR A N 1
ATOM 723 C CA . THR A 1 90 ? -17.481 0.296 13.145 1.00 90.69 90 THR A CA 1
ATOM 724 C C . THR A 1 90 ? -17.805 -0.269 14.523 1.00 90.69 90 THR A C 1
ATOM 726 O O . THR A 1 90 ? -18.376 0.441 15.349 1.00 90.69 90 THR A O 1
ATOM 729 N N . TYR A 1 91 ? -17.393 -1.502 14.817 1.00 91.00 91 TYR A N 1
ATOM 730 C CA . TYR A 1 91 ? -17.631 -2.117 16.124 1.00 91.00 91 TYR A CA 1
ATOM 731 C C . TYR A 1 91 ? -17.020 -1.300 17.276 1.00 91.00 91 TYR A C 1
ATOM 733 O O . TYR A 1 91 ? -17.699 -0.978 18.253 1.00 91.00 91 TYR A O 1
ATOM 741 N N . LEU A 1 92 ? -15.760 -0.881 17.137 1.00 92.06 92 LEU A N 1
ATOM 742 C CA . LEU A 1 92 ? -15.080 -0.072 18.148 1.00 92.06 92 LEU A CA 1
ATOM 743 C C . LEU A 1 92 ? -15.686 1.330 18.285 1.00 92.06 92 LEU A C 1
ATOM 745 O O . LEU A 1 92 ? -15.674 1.887 19.382 1.00 92.06 92 LEU A O 1
ATOM 749 N N . SER A 1 93 ? -16.231 1.896 17.203 1.00 91.88 93 SER A N 1
ATOM 750 C CA . SER A 1 93 ? -16.914 3.191 17.255 1.00 91.88 93 SER A CA 1
ATOM 751 C C . SER A 1 93 ? -18.145 3.135 18.162 1.00 91.88 93 SER A C 1
ATOM 753 O O . SER A 1 93 ? -18.282 3.988 19.034 1.00 91.88 93 SER A O 1
ATOM 755 N N . PHE A 1 94 ? -18.964 2.080 18.067 1.00 93.19 94 PHE A N 1
ATOM 756 C CA . PHE A 1 94 ? -20.102 1.878 18.967 1.00 93.19 94 PHE A CA 1
ATOM 757 C C . PHE A 1 94 ? -19.674 1.743 20.431 1.00 93.19 94 PHE A C 1
ATOM 759 O O . PHE A 1 94 ? -20.296 2.354 21.298 1.00 93.19 94 PHE A O 1
ATOM 766 N N . ILE A 1 95 ? -18.594 1.005 20.714 1.00 92.12 95 ILE A N 1
ATOM 767 C CA . ILE A 1 95 ? -18.053 0.877 22.079 1.00 92.12 95 ILE A CA 1
ATOM 768 C C . ILE A 1 95 ? -17.622 2.241 22.624 1.00 92.12 95 ILE A C 1
ATOM 770 O O . ILE A 1 95 ? -17.998 2.608 23.738 1.00 92.12 95 ILE A O 1
ATOM 774 N N . ALA A 1 96 ? -16.849 3.004 21.850 1.00 93.06 96 ALA A N 1
ATOM 775 C CA . ALA A 1 96 ? -16.366 4.313 22.278 1.00 93.06 96 ALA A CA 1
ATOM 776 C C . ALA A 1 96 ? -17.522 5.297 22.503 1.00 93.06 96 ALA A C 1
ATOM 778 O O . ALA A 1 96 ? -17.561 5.986 23.523 1.00 93.06 96 ALA A O 1
ATOM 779 N N . THR A 1 97 ? -18.511 5.311 21.607 1.00 91.94 97 THR A N 1
ATOM 780 C CA . THR A 1 97 ? -19.721 6.124 21.766 1.00 91.94 97 THR A CA 1
ATOM 781 C C . THR A 1 97 ? -20.512 5.723 23.011 1.00 91.94 97 THR A C 1
ATOM 783 O O . THR A 1 97 ? -20.894 6.596 23.788 1.00 91.94 97 THR A O 1
ATOM 786 N N . ALA A 1 98 ? -20.711 4.425 23.259 1.00 93.56 98 ALA A N 1
ATOM 787 C CA . ALA A 1 98 ? -21.412 3.944 24.449 1.00 93.56 98 ALA A CA 1
ATOM 788 C C . ALA A 1 98 ? -20.707 4.368 25.747 1.00 93.56 98 ALA A C 1
ATOM 790 O O . ALA A 1 98 ? -21.367 4.812 26.687 1.00 93.56 98 ALA A O 1
ATOM 791 N N . LYS A 1 99 ? -19.369 4.308 25.786 1.00 93.81 99 LYS A N 1
ATOM 792 C CA . LYS A 1 99 ? -18.570 4.777 26.931 1.00 93.81 99 LYS A CA 1
ATOM 793 C C . LYS A 1 99 ? -18.754 6.270 27.197 1.00 93.81 99 LYS A C 1
ATOM 795 O O . LYS A 1 99 ? -18.973 6.656 28.344 1.00 93.81 99 LYS A O 1
ATOM 800 N N . VAL A 1 100 ? -18.712 7.101 26.154 1.00 93.88 100 VAL A N 1
ATOM 801 C CA . VAL A 1 100 ? -18.918 8.554 26.285 1.00 93.88 100 VAL A CA 1
ATOM 802 C C . VAL A 1 100 ? -20.327 8.866 26.787 1.00 93.88 100 VAL A C 1
ATOM 804 O O . VAL A 1 100 ? -20.480 9.676 27.699 1.00 93.88 100 VAL A O 1
ATOM 807 N N . ILE A 1 101 ? -21.353 8.193 26.256 1.00 94.06 101 ILE A N 1
ATOM 808 C CA . ILE A 1 101 ? -22.744 8.364 26.706 1.00 94.06 101 ILE A CA 1
ATOM 809 C C . ILE A 1 101 ? -22.897 7.947 28.175 1.00 94.06 101 ILE A C 1
ATOM 811 O O . ILE A 1 101 ? -23.494 8.685 28.956 1.00 94.06 101 ILE A O 1
ATOM 815 N N . ALA A 1 102 ? -22.331 6.806 28.577 1.00 94.56 102 ALA A N 1
ATOM 816 C CA . ALA A 1 102 ? -22.384 6.332 29.960 1.00 94.56 102 ALA A CA 1
ATOM 817 C C . ALA A 1 102 ? -21.676 7.296 30.931 1.00 94.56 102 ALA A C 1
ATOM 819 O O . ALA A 1 102 ? -22.201 7.617 32.000 1.00 94.56 102 ALA A O 1
ATOM 820 N N . SER A 1 103 ? -20.507 7.816 30.547 1.00 93.44 103 SER A N 1
ATOM 821 C CA . SER A 1 103 ? -19.785 8.831 31.322 1.00 93.44 103 SER A CA 1
ATOM 822 C C . SER A 1 103 ? -20.583 10.135 31.444 1.00 93.44 103 SER A C 1
ATOM 824 O O . SER A 1 103 ? -20.693 10.695 32.536 1.00 93.44 103 SER A O 1
ATOM 826 N N . ALA A 1 104 ? -21.204 10.595 30.353 1.00 93.50 104 ALA A N 1
ATOM 827 C CA . ALA A 1 104 ? -22.060 11.777 30.365 1.00 93.50 104 ALA A CA 1
ATOM 828 C C . ALA A 1 104 ? -23.271 11.591 31.292 1.00 93.50 104 ALA A C 1
ATOM 830 O O . ALA A 1 104 ? -23.536 12.458 32.125 1.00 93.50 104 ALA A O 1
ATOM 831 N N . TRP A 1 105 ? -23.940 10.437 31.209 1.00 94.62 105 TRP A N 1
ATOM 832 C CA . TRP A 1 105 ? -25.092 10.095 32.045 1.00 94.62 105 TRP A CA 1
ATOM 833 C C . TRP A 1 105 ? -24.747 10.091 33.537 1.00 94.62 105 TRP A C 1
ATOM 835 O O . TRP A 1 105 ? -25.402 10.760 34.331 1.00 94.62 105 TRP A O 1
ATOM 845 N N . THR A 1 106 ? -23.682 9.381 33.921 1.00 95.44 106 THR A N 1
ATOM 846 C CA . THR A 1 106 ? -23.225 9.301 35.324 1.00 95.44 106 THR A CA 1
ATOM 847 C C . THR A 1 106 ? -22.786 10.652 35.890 1.00 95.44 106 THR A C 1
ATOM 849 O O . THR A 1 106 ? -22.923 10.886 37.086 1.00 95.44 106 THR A O 1
ATOM 852 N N . SER A 1 107 ? -22.315 11.561 35.034 1.00 94.12 107 SER A N 1
ATOM 853 C CA . SER A 1 107 ? -21.894 12.914 35.417 1.00 94.12 107 SER A CA 1
ATOM 854 C C . SER A 1 107 ? -23.029 13.949 35.380 1.00 94.12 107 SER A C 1
ATOM 856 O O . SER A 1 107 ? -22.764 15.139 35.539 1.00 94.12 107 SER A O 1
ATOM 858 N N . GLY A 1 108 ? -24.275 13.538 35.108 1.00 94.38 108 GLY A N 1
ATOM 859 C CA . GLY A 1 108 ? -25.425 14.445 34.994 1.00 94.38 108 GLY A CA 1
ATOM 860 C C . GLY A 1 108 ? -25.376 15.389 33.786 1.00 94.38 108 GLY A C 1
ATOM 861 O O . GLY A 1 108 ? -26.081 16.397 33.764 1.00 94.38 108 GLY A O 1
ATOM 862 N N . LYS A 1 109 ? -24.539 15.098 32.782 1.00 94.12 109 LYS A N 1
ATOM 863 C CA . LYS A 1 109 ? -24.472 15.872 31.535 1.00 94.12 109 LYS A CA 1
ATOM 864 C C . LYS A 1 109 ? -25.657 15.519 30.633 1.00 94.12 109 LYS A C 1
ATOM 866 O O . LYS A 1 109 ? -26.110 14.377 30.600 1.00 94.12 109 LYS A O 1
ATOM 871 N N . ASP A 1 110 ? -26.117 16.490 29.845 1.00 93.25 110 ASP A N 1
ATOM 872 C CA . ASP A 1 110 ? -27.181 16.267 28.863 1.00 93.25 110 ASP A CA 1
ATOM 873 C C . ASP A 1 110 ? -26.718 15.325 27.743 1.00 93.25 110 ASP A C 1
ATOM 875 O O . ASP A 1 110 ? -25.872 15.677 26.914 1.00 93.25 110 ASP A O 1
ATOM 879 N N . VAL A 1 111 ? -27.322 14.135 27.692 1.00 93.12 111 VAL A N 1
ATOM 880 C CA . VAL A 1 111 ? -27.012 13.125 26.678 1.00 93.12 111 VAL A CA 1
ATOM 881 C C . VAL A 1 111 ? -27.568 13.451 25.282 1.00 93.12 111 VAL A C 1
ATOM 883 O O . VAL A 1 111 ? -27.307 12.732 24.321 1.00 93.12 111 VAL A O 1
ATOM 886 N N . LYS A 1 112 ? -28.334 14.532 25.125 1.00 93.81 112 LYS A N 1
ATOM 887 C CA . LYS A 1 112 ? -28.804 15.003 23.812 1.00 93.81 112 LYS A CA 1
ATOM 888 C C . LYS A 1 112 ? -27.845 16.008 23.178 1.00 93.81 112 LYS A C 1
ATOM 890 O O . LYS A 1 112 ? -27.923 16.256 21.975 1.00 93.81 112 LYS A O 1
ATOM 895 N N . ASN A 1 113 ? -26.909 16.560 23.949 1.00 94.88 113 ASN A N 1
ATOM 896 C CA . ASN A 1 113 ? -25.928 17.513 23.449 1.00 94.88 113 ASN A CA 1
ATOM 897 C C . ASN A 1 113 ? -24.760 16.795 22.751 1.00 94.88 113 ASN A C 1
ATOM 899 O O . ASN A 1 113 ? -23.695 16.563 23.330 1.00 94.88 113 ASN A O 1
ATOM 903 N N . ALA A 1 114 ? -24.957 16.463 21.474 1.00 90.81 114 ALA A N 1
ATOM 904 C CA . ALA A 1 114 ? -23.963 15.763 20.661 1.00 90.81 114 ALA A CA 1
ATOM 905 C C . ALA A 1 114 ? -22.623 16.517 20.563 1.00 90.81 114 ALA A C 1
ATOM 907 O O . ALA A 1 114 ? -21.562 15.897 20.580 1.00 90.81 114 ALA A O 1
ATOM 908 N N . THR A 1 115 ? -22.642 17.853 20.516 1.00 93.56 115 THR A N 1
ATOM 909 C CA . THR A 1 115 ? -21.418 18.668 20.462 1.00 93.56 115 THR A CA 1
ATOM 910 C C . THR A 1 115 ? -20.576 18.490 21.722 1.00 93.56 115 THR A C 1
ATOM 912 O O . THR A 1 115 ? -19.356 18.330 21.636 1.00 93.56 115 THR A O 1
ATOM 915 N N . ALA A 1 116 ? -21.219 18.467 22.894 1.00 92.38 116 ALA A N 1
ATOM 916 C CA . ALA A 1 116 ? -20.538 18.198 24.155 1.00 92.38 116 ALA A CA 1
ATOM 917 C C . ALA A 1 116 ? -19.942 16.781 24.177 1.00 92.38 116 ALA A C 1
ATOM 919 O O . ALA A 1 116 ? -18.783 16.625 24.554 1.00 92.38 116 ALA A O 1
ATOM 920 N N . MET A 1 117 ? -20.679 15.777 23.693 1.00 92.25 117 MET A N 1
ATOM 921 C CA . MET A 1 117 ? -20.181 14.398 23.605 1.00 92.25 117 MET A CA 1
ATOM 922 C C . MET A 1 117 ? -18.985 14.244 22.672 1.00 92.25 117 MET A C 1
ATOM 924 O O . MET A 1 117 ? -18.008 13.595 23.027 1.00 92.25 117 MET A O 1
ATOM 928 N N . VAL A 1 118 ? -19.039 14.831 21.475 1.00 91.31 118 VAL A N 1
ATOM 929 C CA . VAL A 1 118 ? -17.936 14.749 20.505 1.00 91.31 118 VAL A CA 1
ATOM 930 C C . VAL A 1 118 ? -16.686 15.432 21.056 1.00 91.31 118 VAL A C 1
ATOM 932 O O . VAL A 1 118 ? -15.575 14.944 20.848 1.00 91.31 118 VAL A O 1
ATOM 935 N N . ARG A 1 119 ? -16.852 16.543 21.780 1.00 92.00 119 ARG A N 1
ATOM 936 C CA . ARG A 1 119 ? -15.745 17.201 22.479 1.00 92.00 119 ARG A CA 1
ATOM 937 C C . ARG A 1 119 ? -15.153 16.297 23.561 1.00 92.00 119 ARG A C 1
ATOM 939 O O . ARG A 1 119 ? -13.934 16.191 23.635 1.00 92.00 119 ARG A O 1
ATOM 946 N N . ASP A 1 120 ? -15.993 15.626 24.344 1.00 91.06 120 ASP A N 1
ATOM 947 C CA . ASP A 1 120 ? -15.542 14.690 25.375 1.00 91.06 120 ASP A CA 1
ATOM 948 C C . ASP A 1 120 ? -14.817 13.484 24.751 1.00 91.06 120 ASP A C 1
ATOM 950 O O . ASP A 1 120 ? -13.735 13.135 25.212 1.00 91.06 120 ASP A O 1
ATOM 954 N N . LEU A 1 121 ? -15.318 12.914 23.647 1.00 90.06 121 LEU A N 1
ATOM 955 C CA . LEU A 1 121 ? -14.669 11.812 22.917 1.00 90.06 121 LEU A CA 1
ATOM 956 C C . LEU A 1 121 ? -13.269 12.178 22.391 1.00 90.06 121 LEU A C 1
ATOM 958 O O . LEU A 1 121 ? -12.403 11.318 22.288 1.00 90.06 121 LEU A O 1
ATOM 962 N N . ARG A 1 122 ? -13.041 13.450 22.046 1.00 88.25 122 ARG A N 1
ATOM 963 C CA . ARG A 1 122 ? -11.732 13.958 21.594 1.00 88.25 122 ARG A CA 1
ATOM 964 C C . ARG A 1 122 ? -10.803 14.356 22.740 1.00 88.25 122 ARG A C 1
ATOM 966 O O . ARG A 1 122 ? -9.701 14.830 22.481 1.00 88.25 122 ARG A O 1
ATOM 973 N N . SER A 1 123 ? -11.248 14.231 23.987 1.00 90.69 123 SER A N 1
ATOM 974 C CA . SER A 1 123 ? -10.420 14.571 25.138 1.00 90.69 123 SER A CA 1
ATOM 975 C C . SER A 1 123 ? -9.328 13.516 25.378 1.00 90.69 123 SER A C 1
ATOM 977 O O . SER A 1 123 ? -9.505 12.348 25.012 1.00 90.69 123 SER A O 1
ATOM 979 N N . PRO A 1 124 ? -8.231 13.882 26.069 1.00 90.50 124 PRO A N 1
ATOM 980 C CA . PRO A 1 124 ? -7.156 12.946 26.403 1.00 90.50 124 PRO A CA 1
ATOM 981 C C . PRO A 1 124 ? -7.619 11.703 27.173 1.00 90.50 124 PRO A C 1
ATOM 983 O O . PRO A 1 124 ? -6.985 10.654 27.098 1.00 90.50 124 PRO A O 1
ATOM 986 N N . SER A 1 125 ? -8.750 11.784 27.881 1.00 87.94 125 SER A N 1
ATOM 987 C CA . SER A 1 125 ? -9.341 10.652 28.602 1.00 87.94 125 SER A CA 1
ATOM 988 C C . SER A 1 125 ? -9.704 9.473 27.694 1.00 87.94 125 SER A C 1
ATOM 990 O O . SER A 1 125 ? -9.736 8.342 28.171 1.00 87.94 125 SER A O 1
ATOM 992 N N . TYR A 1 126 ? -9.942 9.713 26.401 1.00 88.81 126 TYR A N 1
ATOM 993 C CA . TYR A 1 126 ? -10.307 8.682 25.424 1.00 88.81 126 TYR A CA 1
ATOM 994 C C . TYR A 1 126 ? -9.209 8.424 24.384 1.00 88.81 126 TYR A C 1
ATOM 996 O O . TYR A 1 126 ? -9.385 7.597 23.492 1.00 88.81 126 TYR A O 1
ATOM 1004 N N . ASP A 1 127 ? -8.043 9.066 24.497 1.00 85.75 127 ASP A N 1
ATOM 1005 C CA . ASP A 1 127 ? -6.958 8.934 23.515 1.00 85.75 127 ASP A CA 1
ATOM 1006 C C . ASP A 1 127 ? -6.388 7.514 23.401 1.00 85.75 127 ASP A C 1
ATOM 1008 O O . ASP A 1 127 ? -5.810 7.166 22.368 1.00 85.75 127 ASP A O 1
ATOM 1012 N N . GLN A 1 128 ? -6.545 6.721 24.463 1.00 85.88 128 GLN A N 1
ATOM 1013 C CA . GLN A 1 128 ? -6.118 5.324 24.561 1.00 85.88 128 GLN A CA 1
ATOM 1014 C C . GLN A 1 128 ? -7.229 4.330 24.192 1.00 85.88 128 GLN A C 1
ATOM 1016 O O . GLN A 1 128 ? -7.010 3.119 24.240 1.00 85.88 128 GLN A O 1
ATOM 1021 N N . GLU A 1 129 ? -8.422 4.807 23.825 1.00 87.81 129 GLU A N 1
ATOM 1022 C CA . GLU A 1 129 ? -9.487 3.920 23.367 1.00 87.81 129 GLU A CA 1
ATOM 1023 C C . GLU A 1 129 ? -9.073 3.206 22.071 1.00 87.81 129 GLU A C 1
ATOM 1025 O O . GLU A 1 129 ? -8.485 3.833 21.182 1.00 87.81 129 GLU A O 1
ATOM 1030 N N . PRO A 1 130 ? -9.410 1.913 21.900 1.00 87.38 130 PRO A N 1
ATOM 1031 C CA . PRO A 1 130 ? -8.968 1.135 20.746 1.00 87.38 130 PRO A CA 1
ATOM 1032 C C . PRO A 1 130 ? -9.288 1.777 19.390 1.00 87.38 130 PRO A C 1
ATOM 1034 O O . PRO A 1 130 ? -8.459 1.711 18.488 1.00 87.38 130 PRO A O 1
ATOM 1037 N N . ILE A 1 131 ? -10.445 2.436 19.237 1.00 85.62 131 ILE A N 1
ATOM 1038 C CA . ILE A 1 131 ? -10.782 3.140 17.988 1.00 85.62 131 ILE A CA 1
ATOM 1039 C C . ILE A 1 131 ? -9.849 4.326 17.724 1.00 85.62 131 ILE A C 1
ATOM 1041 O O . ILE A 1 131 ? -9.410 4.518 16.594 1.00 85.62 131 ILE A O 1
ATOM 1045 N N . MET A 1 132 ? -9.500 5.095 18.757 1.00 85.44 132 MET A N 1
ATOM 1046 C CA . MET A 1 132 ? -8.614 6.254 18.627 1.00 85.44 132 MET A CA 1
ATOM 1047 C C . MET A 1 132 ? -7.200 5.803 18.277 1.00 85.44 132 MET A C 1
ATOM 1049 O O . MET A 1 132 ? -6.557 6.389 17.406 1.00 85.44 132 MET A O 1
ATOM 1053 N N . LEU A 1 133 ? -6.744 4.714 18.897 1.00 83.19 133 LEU A N 1
ATOM 1054 C CA . LEU A 1 133 ? -5.478 4.073 18.561 1.00 83.19 133 LEU A CA 1
ATOM 1055 C C . LEU A 1 133 ? -5.473 3.536 17.125 1.00 83.19 133 LEU A C 1
ATOM 1057 O O . LEU A 1 133 ? -4.497 3.752 16.415 1.00 83.19 133 LEU A O 1
ATOM 1061 N N . LEU A 1 134 ? -6.554 2.890 16.677 1.00 80.69 134 LEU A N 1
ATOM 1062 C CA . LEU A 1 134 ? -6.679 2.367 15.313 1.00 80.69 134 LEU A CA 1
ATOM 1063 C C . LEU A 1 134 ? -6.649 3.491 14.264 1.00 80.69 134 LEU A C 1
ATOM 1065 O O . LEU A 1 134 ? -5.956 3.366 13.260 1.00 80.69 134 LEU A O 1
ATOM 1069 N N . LEU A 1 135 ? -7.345 4.604 14.516 1.00 78.50 135 LEU A N 1
ATOM 1070 C CA . LEU A 1 135 ? -7.344 5.775 13.632 1.00 78.50 135 LEU A CA 1
ATOM 1071 C C . LEU A 1 135 ? -5.966 6.450 13.564 1.00 78.50 135 LEU A C 1
ATOM 1073 O O . LEU A 1 135 ? -5.532 6.837 12.482 1.00 78.50 135 LEU A O 1
ATOM 1077 N N . LYS A 1 136 ? -5.257 6.560 14.695 1.00 74.44 136 LYS A N 1
ATOM 1078 C CA . LYS A 1 136 ? -3.877 7.086 14.748 1.00 74.44 136 LYS A CA 1
ATOM 1079 C C . LYS A 1 136 ? -2.871 6.144 14.083 1.00 74.44 136 LYS A C 1
ATOM 1081 O O . LYS A 1 136 ? -1.870 6.596 13.540 1.00 74.44 136 LYS A O 1
ATOM 1086 N N . ALA A 1 137 ? -3.141 4.843 14.128 1.00 67.56 137 ALA A N 1
ATOM 1087 C CA . ALA A 1 137 ? -2.307 3.802 13.547 1.00 67.56 137 ALA A CA 1
ATOM 1088 C C . ALA A 1 137 ? -2.580 3.551 12.055 1.00 67.56 137 ALA A C 1
ATOM 1090 O O . ALA A 1 137 ? -1.981 2.631 11.499 1.00 67.56 137 ALA A O 1
ATOM 1091 N N . ALA A 1 138 ? -3.452 4.338 11.410 1.00 63.91 138 ALA A N 1
ATOM 1092 C CA . ALA A 1 138 ? -3.697 4.281 9.971 1.00 63.91 138 ALA A CA 1
ATOM 1093 C C . ALA A 1 138 ? -2.455 4.758 9.199 1.00 63.91 138 ALA A C 1
ATOM 1095 O O . ALA A 1 138 ? -2.362 5.892 8.731 1.00 63.91 138 ALA A O 1
ATOM 1096 N N . LEU A 1 139 ? -1.475 3.869 9.110 1.00 80.69 139 LEU A N 1
ATOM 1097 C CA . LEU A 1 139 ? -0.244 4.038 8.363 1.00 80.69 139 LEU A CA 1
ATOM 1098 C C . LEU A 1 139 ? -0.420 3.392 6.993 1.00 80.69 139 LEU A C 1
ATOM 1100 O O . LEU A 1 139 ? -1.095 2.373 6.858 1.00 80.69 139 LEU A O 1
ATOM 1104 N N . TYR A 1 140 ? 0.211 3.966 5.979 1.00 89.62 140 TYR A N 1
ATOM 1105 C CA . TYR A 1 140 ? 0.302 3.361 4.656 1.00 89.62 140 TYR A CA 1
ATOM 1106 C C . TYR A 1 140 ? 1.719 2.863 4.423 1.00 89.62 140 TYR A C 1
ATOM 1108 O O . TYR A 1 140 ? 2.681 3.387 4.987 1.00 89.62 140 TYR A O 1
ATOM 1116 N N . SER A 1 141 ? 1.853 1.858 3.573 1.00 92.94 141 SER A N 1
ATOM 1117 C CA . SER A 1 141 ? 3.138 1.433 3.064 1.00 92.94 141 SER A CA 1
ATOM 1118 C C . SER A 1 141 ? 3.110 1.171 1.569 1.00 92.94 141 SER A C 1
ATOM 1120 O O . SER A 1 141 ? 2.085 0.799 0.990 1.00 92.94 141 SER A O 1
ATOM 1122 N N . ILE A 1 142 ? 4.261 1.409 0.947 1.00 95.19 142 ILE A N 1
ATOM 1123 C CA . ILE A 1 142 ? 4.529 1.048 -0.438 1.00 95.19 142 ILE A CA 1
ATOM 1124 C C . ILE A 1 142 ? 5.236 -0.295 -0.408 1.00 95.19 142 ILE A C 1
ATOM 1126 O O . ILE A 1 142 ? 6.226 -0.490 0.307 1.00 95.19 142 ILE A O 1
ATOM 1130 N N . ARG A 1 143 ? 4.716 -1.228 -1.197 1.00 94.88 143 ARG A N 1
ATOM 1131 C CA . ARG A 1 143 ? 5.294 -2.548 -1.387 1.00 94.88 143 ARG A CA 1
ATOM 1132 C C . ARG A 1 143 ? 5.776 -2.728 -2.814 1.00 94.88 143 ARG A C 1
ATOM 1134 O O . ARG A 1 143 ? 5.080 -2.354 -3.753 1.00 94.88 143 ARG A O 1
ATOM 1141 N N . MET A 1 144 ? 6.938 -3.349 -2.950 1.00 95.31 144 MET A N 1
ATOM 1142 C CA . MET A 1 144 ? 7.540 -3.729 -4.227 1.00 95.31 144 MET A CA 1
ATOM 1143 C C . MET A 1 144 ? 7.716 -5.236 -4.289 1.00 95.31 144 MET A C 1
ATOM 1145 O O . MET A 1 144 ? 7.878 -5.900 -3.263 1.00 95.31 144 MET A O 1
ATOM 1149 N N . PHE A 1 145 ? 7.680 -5.787 -5.496 1.00 94.25 145 PHE A N 1
ATOM 1150 C CA . PHE A 1 145 ? 7.879 -7.213 -5.693 1.00 94.25 145 PHE A CA 1
ATOM 1151 C C . PHE A 1 145 ? 9.362 -7.583 -5.609 1.00 94.25 145 PHE A C 1
ATOM 1153 O O . PHE A 1 145 ? 10.174 -7.128 -6.412 1.00 94.25 145 PHE A O 1
ATOM 1160 N N . ASP A 1 146 ? 9.722 -8.452 -4.665 1.00 91.50 146 ASP A N 1
ATOM 1161 C CA . ASP A 1 146 ? 11.052 -9.053 -4.617 1.00 91.50 146 ASP A CA 1
ATOM 1162 C C . ASP A 1 146 ? 11.050 -10.370 -5.390 1.00 91.50 146 ASP A C 1
ATOM 1164 O O . ASP A 1 146 ? 10.451 -11.361 -4.967 1.00 91.50 146 ASP A O 1
ATOM 1168 N N . ARG A 1 147 ? 11.759 -10.391 -6.522 1.00 86.56 147 ARG A N 1
ATOM 1169 C CA . ARG A 1 147 ? 11.856 -11.566 -7.399 1.00 86.56 147 ARG A CA 1
ATOM 1170 C C . ARG A 1 147 ? 12.484 -12.774 -6.700 1.00 86.56 147 ARG A C 1
ATOM 1172 O O . ARG A 1 147 ? 12.116 -13.901 -7.020 1.00 86.56 147 ARG A O 1
ATOM 1179 N N . VAL A 1 148 ? 13.380 -12.550 -5.732 1.00 86.44 148 VAL A N 1
ATOM 1180 C CA . VAL A 1 148 ? 14.067 -13.633 -5.006 1.00 86.44 148 VAL A CA 1
ATOM 1181 C C . VAL A 1 148 ? 13.089 -14.371 -4.099 1.00 86.44 148 VAL A C 1
ATOM 1183 O O . VAL A 1 148 ? 12.947 -15.584 -4.213 1.00 86.44 148 VAL A O 1
ATOM 1186 N N . SER A 1 149 ? 12.352 -13.655 -3.243 1.00 89.38 149 SER A N 1
ATOM 1187 C CA . SER A 1 149 ? 11.316 -14.289 -2.413 1.00 89.38 149 SER A CA 1
ATOM 1188 C C . SER A 1 149 ? 9.982 -14.494 -3.120 1.00 89.38 149 SER A C 1
ATOM 1190 O O . SER A 1 149 ? 9.071 -15.059 -2.524 1.00 89.38 149 SER A O 1
ATOM 1192 N N . SER A 1 150 ? 9.851 -14.040 -4.369 1.00 91.12 150 SER A N 1
ATOM 1193 C CA . SER A 1 150 ? 8.614 -14.100 -5.156 1.00 91.12 150 SER A CA 1
ATOM 1194 C C . SER A 1 150 ? 7.407 -13.494 -4.425 1.00 91.12 150 SER A C 1
ATOM 1196 O O . SER A 1 150 ? 6.287 -14.000 -4.522 1.00 91.12 150 SER A O 1
ATOM 1198 N N . SER A 1 151 ? 7.633 -12.413 -3.673 1.00 91.56 151 SER A N 1
ATOM 1199 C CA . SER A 1 151 ? 6.631 -11.808 -2.791 1.00 91.56 151 SER A CA 1
ATOM 1200 C C . SER A 1 151 ? 6.735 -10.285 -2.732 1.00 91.56 151 SER A C 1
ATOM 1202 O O . SER A 1 151 ? 7.799 -9.705 -2.941 1.00 91.56 151 SER A O 1
ATOM 1204 N N . LEU A 1 152 ? 5.610 -9.627 -2.436 1.00 92.19 152 LEU A N 1
ATOM 1205 C CA . LEU A 1 152 ? 5.566 -8.188 -2.179 1.00 92.19 152 LEU A CA 1
ATOM 1206 C C . LEU A 1 152 ? 6.164 -7.886 -0.801 1.00 92.19 152 LEU A C 1
ATOM 1208 O O . LEU A 1 152 ? 5.684 -8.399 0.212 1.00 92.19 152 LEU A O 1
ATOM 1212 N N . ARG A 1 153 ? 7.177 -7.022 -0.758 1.00 93.62 153 ARG A N 1
ATOM 1213 C CA . ARG A 1 153 ? 7.837 -6.561 0.468 1.00 93.62 153 ARG A CA 1
ATOM 1214 C C . ARG A 1 153 ? 7.605 -5.080 0.680 1.00 93.62 153 ARG A C 1
ATOM 1216 O O . ARG A 1 153 ? 7.562 -4.321 -0.280 1.00 93.62 153 ARG A O 1
ATOM 1223 N N . GLU A 1 154 ? 7.473 -4.681 1.939 1.00 93.88 154 GLU A N 1
ATOM 1224 C CA . GLU A 1 154 ? 7.448 -3.270 2.316 1.00 93.88 154 GLU A CA 1
ATOM 1225 C C . GLU A 1 154 ? 8.808 -2.623 2.037 1.00 93.88 154 GLU A C 1
ATOM 1227 O O . GLU A 1 154 ? 9.832 -3.153 2.465 1.00 93.88 154 GLU A O 1
ATOM 1232 N N . VAL A 1 155 ? 8.799 -1.512 1.299 1.00 95.38 155 VAL A N 1
ATOM 1233 C CA . VAL A 1 155 ? 10.000 -0.729 0.959 1.00 95.38 155 VAL A CA 1
ATOM 1234 C C . VAL A 1 155 ? 9.956 0.686 1.529 1.00 95.38 155 VAL A C 1
ATOM 1236 O O . VAL A 1 155 ? 11.000 1.237 1.862 1.00 95.38 155 VAL A O 1
ATOM 1239 N N . PHE A 1 156 ? 8.756 1.252 1.675 1.00 94.19 156 PHE A N 1
ATOM 1240 C CA . PHE A 1 156 ? 8.538 2.542 2.317 1.00 94.19 156 PHE A CA 1
ATOM 1241 C C . PHE A 1 156 ? 7.327 2.467 3.234 1.00 94.19 156 PHE A C 1
ATOM 1243 O O . PHE A 1 156 ? 6.336 1.806 2.912 1.00 94.19 156 PHE A O 1
ATOM 1250 N N . SER A 1 157 ? 7.364 3.207 4.334 1.00 92.31 157 SER A N 1
ATOM 1251 C CA . SER A 1 157 ? 6.203 3.449 5.183 1.00 92.31 157 SER A CA 1
ATOM 1252 C C . SER A 1 157 ? 5.978 4.934 5.382 1.00 92.31 157 SER A C 1
ATOM 1254 O O . SER A 1 157 ? 6.918 5.682 5.619 1.00 92.31 157 SER A O 1
ATOM 1256 N N . TYR A 1 158 ? 4.724 5.351 5.300 1.00 90.38 158 TYR A N 1
ATOM 1257 C CA . TYR A 1 158 ? 4.341 6.734 5.515 1.00 90.38 158 TYR A CA 1
ATOM 1258 C C . TYR A 1 158 ? 4.414 7.077 7.003 1.00 90.38 158 TYR A C 1
ATOM 1260 O O . TYR A 1 158 ? 3.780 6.402 7.822 1.00 90.38 158 TYR A O 1
ATOM 1268 N N . ASN A 1 159 ? 5.143 8.135 7.347 1.00 87.06 159 ASN A N 1
ATOM 1269 C CA . ASN A 1 159 ? 5.158 8.705 8.682 1.00 87.06 159 ASN A CA 1
ATOM 1270 C C . ASN A 1 159 ? 4.225 9.937 8.721 1.00 87.06 159 ASN A C 1
ATOM 1272 O O . ASN A 1 159 ? 4.471 10.960 8.083 1.00 87.06 159 ASN A O 1
ATOM 1276 N N . PRO A 1 160 ? 3.116 9.877 9.479 1.00 82.75 160 PRO A N 1
ATOM 1277 C CA . PRO A 1 160 ? 2.144 10.966 9.524 1.00 82.75 160 PRO A CA 1
ATOM 1278 C C . PRO A 1 160 ? 2.652 12.203 10.276 1.00 82.75 160 PRO A C 1
ATOM 1280 O O . PRO A 1 160 ? 2.074 13.278 10.119 1.00 82.75 160 PRO A O 1
ATOM 1283 N N . SER A 1 161 ? 3.705 12.070 11.089 1.00 84.25 161 SER A N 1
ATOM 1284 C CA . SER A 1 161 ? 4.239 13.157 11.919 1.00 84.25 161 SER A CA 1
ATOM 1285 C C . SER A 1 161 ? 5.046 14.156 11.092 1.00 84.25 161 SER A C 1
ATOM 1287 O O . SER A 1 1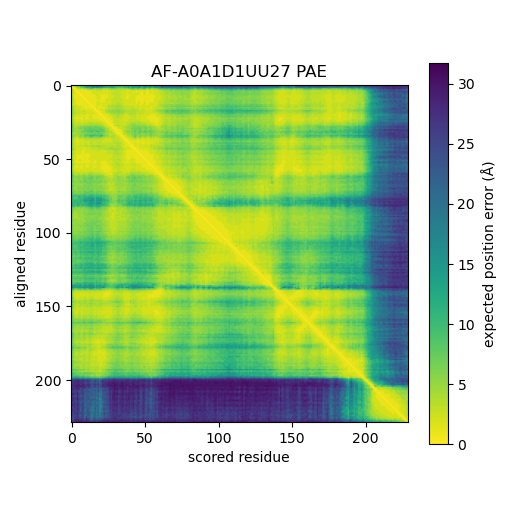61 ? 4.876 15.362 11.248 1.00 84.25 161 SER A O 1
ATOM 1289 N N . ASN A 1 162 ? 5.896 13.658 10.190 1.00 88.38 162 ASN A N 1
ATOM 1290 C CA . ASN A 1 162 ? 6.668 14.466 9.238 1.00 88.38 162 ASN A CA 1
ATOM 1291 C C . ASN A 1 162 ? 5.977 14.598 7.868 1.00 88.38 162 ASN A C 1
ATOM 1293 O O . ASN A 1 162 ? 6.398 15.431 7.072 1.00 88.38 162 ASN A O 1
ATOM 1297 N N . LYS A 1 163 ? 4.890 13.846 7.627 1.00 88.56 163 LYS A N 1
ATOM 1298 C CA . LYS A 1 163 ? 4.159 13.775 6.351 1.00 88.56 163 LYS A CA 1
ATOM 1299 C C . LYS A 1 163 ? 5.037 13.302 5.193 1.00 88.56 163 LYS A C 1
ATOM 1301 O O . LYS A 1 163 ? 4.888 13.787 4.073 1.00 88.56 163 LYS A O 1
ATOM 1306 N N . ASP A 1 164 ? 5.925 12.355 5.471 1.00 91.31 164 ASP A N 1
ATOM 1307 C CA . ASP A 1 164 ? 6.901 11.862 4.504 1.00 91.31 164 ASP A CA 1
ATOM 1308 C C . ASP A 1 164 ? 6.928 10.327 4.438 1.00 91.31 164 ASP A C 1
ATOM 1310 O O . ASP A 1 164 ? 6.416 9.629 5.320 1.00 91.31 164 ASP A O 1
ATOM 1314 N N . TRP A 1 165 ? 7.501 9.791 3.365 1.00 90.62 165 TRP A N 1
ATOM 1315 C CA . TRP A 1 165 ? 7.731 8.362 3.182 1.00 90.62 165 TRP A CA 1
ATOM 1316 C C . TRP A 1 165 ? 9.120 7.988 3.679 1.00 90.62 165 TRP A C 1
ATOM 1318 O O . TRP A 1 165 ? 10.135 8.405 3.131 1.00 90.62 165 TRP A O 1
ATOM 1328 N N . GLU A 1 166 ? 9.169 7.132 4.690 1.00 92.44 166 GLU A N 1
ATOM 1329 C CA . GLU A 1 166 ? 10.422 6.655 5.257 1.00 92.44 166 GLU A CA 1
ATOM 1330 C C . GLU A 1 166 ? 10.791 5.294 4.667 1.00 92.44 166 GLU A C 1
ATOM 1332 O O . GLU A 1 166 ? 9.929 4.410 4.582 1.00 92.44 166 GLU A O 1
ATOM 1337 N N . PRO A 1 167 ? 12.057 5.088 4.269 1.00 93.19 167 PRO A N 1
ATOM 1338 C CA . PRO A 1 167 ? 12.511 3.797 3.782 1.00 93.19 167 PRO A CA 1
ATOM 1339 C C . PRO A 1 167 ? 12.449 2.756 4.899 1.00 93.19 167 PRO A C 1
ATOM 1341 O O . PRO A 1 167 ? 12.801 3.019 6.052 1.00 93.19 167 PRO A O 1
ATOM 1344 N N . THR A 1 168 ? 12.030 1.541 4.558 1.00 92.56 168 THR A N 1
ATOM 1345 C CA . THR A 1 168 ? 12.044 0.425 5.505 1.00 92.56 168 THR A CA 1
ATOM 1346 C C . THR A 1 168 ? 13.497 0.054 5.840 1.00 92.56 168 THR A C 1
ATOM 1348 O O . THR A 1 168 ? 14.274 -0.237 4.926 1.00 92.56 168 THR A O 1
ATOM 1351 N N . PRO A 1 169 ? 13.896 0.022 7.128 1.00 91.75 169 PRO A N 1
ATOM 1352 C CA . PRO A 1 169 ? 15.278 -0.258 7.511 1.00 91.75 169 PRO A CA 1
ATOM 1353 C C . PRO A 1 169 ? 15.798 -1.582 6.939 1.00 91.75 169 PRO A C 1
ATOM 1355 O O . PRO A 1 169 ? 15.164 -2.627 7.087 1.00 91.75 169 PRO A O 1
ATOM 1358 N N . GLY A 1 170 ? 16.967 -1.537 6.295 1.00 91.25 170 GLY A N 1
ATOM 1359 C CA . GLY A 1 170 ? 17.617 -2.717 5.714 1.00 91.25 170 GLY A CA 1
ATOM 1360 C C . GLY A 1 170 ? 16.983 -3.241 4.419 1.00 91.25 170 GLY A C 1
ATOM 1361 O O . GLY A 1 170 ? 17.393 -4.296 3.937 1.00 91.25 170 GLY A O 1
ATOM 1362 N N . VAL A 1 171 ? 16.011 -2.530 3.841 1.00 91.50 171 VAL A N 1
ATOM 1363 C CA . VAL A 1 171 ? 15.387 -2.888 2.563 1.00 91.50 171 VAL A CA 1
ATOM 1364 C C . VAL A 1 171 ? 15.755 -1.852 1.507 1.00 91.50 171 VAL A C 1
ATOM 1366 O O . VAL A 1 171 ? 15.512 -0.663 1.677 1.00 91.50 171 VAL A O 1
ATOM 1369 N N . VAL A 1 172 ? 16.324 -2.318 0.396 1.00 89.56 172 VAL A N 1
ATOM 1370 C CA . VAL A 1 172 ? 16.654 -1.472 -0.758 1.00 89.56 172 VAL A CA 1
ATOM 1371 C C . VAL A 1 172 ? 15.619 -1.719 -1.862 1.00 89.56 172 VAL A C 1
ATOM 1373 O O . VAL A 1 172 ? 15.439 -2.879 -2.252 1.00 89.56 172 VAL A O 1
ATOM 1376 N N . PRO A 1 173 ? 14.933 -0.673 -2.367 1.00 91.19 173 PRO A N 1
ATOM 1377 C CA . PRO A 1 173 ? 14.075 -0.772 -3.544 1.00 91.19 173 PRO A CA 1
ATOM 1378 C C . PRO A 1 173 ? 14.833 -1.366 -4.736 1.00 91.19 173 PRO A C 1
ATOM 1380 O O . PRO A 1 173 ? 15.959 -0.965 -5.027 1.00 91.19 173 PRO A O 1
ATOM 1383 N N . LYS A 1 174 ? 14.218 -2.333 -5.422 1.00 90.94 174 LYS A N 1
ATOM 1384 C CA . LYS A 1 174 ? 14.792 -2.960 -6.617 1.00 90.94 174 LYS A CA 1
ATOM 1385 C C . LYS A 1 174 ? 13.979 -2.551 -7.831 1.00 90.94 174 LYS A C 1
ATOM 1387 O O . LYS A 1 174 ? 12.814 -2.933 -7.935 1.00 90.94 174 LYS A O 1
ATOM 1392 N N . TRP A 1 175 ? 14.596 -1.802 -8.730 1.00 91.81 175 TRP A N 1
ATOM 1393 C CA . TRP A 1 175 ? 13.978 -1.348 -9.967 1.00 91.81 175 TRP A CA 1
ATOM 1394 C C . TRP A 1 175 ? 14.439 -2.219 -11.140 1.00 91.81 175 TRP A C 1
ATOM 1396 O O . TRP A 1 175 ? 15.573 -2.693 -11.146 1.00 91.81 175 TRP A O 1
ATOM 1406 N N . PRO A 1 176 ? 13.579 -2.467 -12.140 1.00 90.12 176 PRO A N 1
ATOM 1407 C CA . PRO A 1 176 ? 13.897 -3.384 -13.232 1.00 90.12 176 PRO A CA 1
ATOM 1408 C C . PRO A 1 176 ? 14.886 -2.816 -14.263 1.00 90.12 176 PRO A C 1
ATOM 1410 O O . PRO A 1 176 ? 15.386 -3.585 -15.081 1.00 90.12 176 PRO A O 1
ATOM 1413 N N . GLY A 1 177 ? 15.160 -1.507 -14.234 1.00 88.00 177 GLY A N 1
ATOM 1414 C CA . GLY A 1 177 ? 16.089 -0.845 -15.148 1.00 88.00 177 GLY A CA 1
ATOM 1415 C C . GLY A 1 177 ? 17.567 -1.165 -14.878 1.00 88.00 177 GLY A C 1
ATOM 1416 O O . GLY A 1 177 ? 17.919 -1.645 -13.798 1.00 88.00 177 GLY A O 1
ATOM 1417 N N . PRO A 1 178 ? 18.464 -0.865 -15.834 1.00 86.44 178 PRO A N 1
ATOM 1418 C CA . PRO A 1 178 ? 19.888 -1.208 -15.752 1.00 86.44 178 PRO A CA 1
ATOM 1419 C C . PRO A 1 178 ? 20.623 -0.495 -14.611 1.00 86.44 178 PRO A C 1
ATOM 1421 O O . PRO A 1 178 ? 21.590 -1.028 -14.073 1.00 86.44 178 PRO A O 1
ATOM 1424 N N . THR A 1 179 ? 20.162 0.696 -14.232 1.00 88.69 179 THR A N 1
ATOM 1425 C CA . THR A 1 179 ? 20.721 1.490 -13.130 1.00 88.69 179 THR A CA 1
ATOM 1426 C C . THR A 1 179 ? 20.173 1.076 -11.765 1.00 88.69 179 THR A C 1
ATOM 1428 O O . THR A 1 179 ? 20.687 1.528 -10.749 1.00 88.69 179 THR A O 1
ATOM 1431 N N . ASN A 1 180 ? 19.155 0.203 -11.718 1.00 89.38 180 ASN A N 1
ATOM 1432 C CA . ASN A 1 180 ? 18.408 -0.128 -10.501 1.00 89.38 180 ASN A CA 1
ATOM 1433 C C . ASN A 1 180 ? 17.864 1.128 -9.774 1.00 89.38 180 ASN A C 1
ATOM 1435 O O . ASN A 1 180 ? 17.753 1.161 -8.549 1.00 89.38 180 ASN A O 1
ATOM 1439 N N . GLU A 1 181 ? 17.494 2.149 -10.545 1.00 91.38 181 GLU A N 1
ATOM 1440 C CA . GLU A 1 181 ? 16.897 3.409 -10.090 1.00 91.38 181 GLU A CA 1
ATOM 1441 C C . GLU A 1 181 ? 15.453 3.543 -10.602 1.00 91.38 181 GLU A C 1
ATOM 1443 O O . GLU A 1 181 ? 15.082 2.856 -11.564 1.00 91.38 181 GLU A O 1
ATOM 1448 N N . PRO A 1 182 ? 14.613 4.384 -9.964 1.00 92.19 182 PRO A 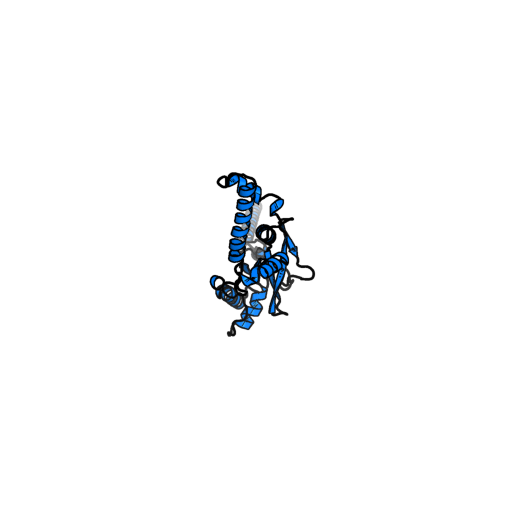N 1
ATOM 1449 C CA . PRO A 1 182 ? 13.273 4.654 -10.474 1.00 92.19 182 PRO A CA 1
ATOM 1450 C C . PRO A 1 182 ? 13.322 5.237 -11.897 1.00 92.19 182 PRO A C 1
ATOM 1452 O O . PRO A 1 182 ? 14.258 5.975 -12.217 1.00 92.19 182 PRO A O 1
ATOM 1455 N N . PRO A 1 183 ? 12.313 4.948 -12.743 1.00 93.50 183 PRO A N 1
ATOM 1456 C CA . PRO A 1 183 ? 12.179 5.616 -14.033 1.00 93.50 183 PRO A CA 1
ATOM 1457 C C . PRO A 1 183 ? 12.075 7.134 -13.862 1.00 93.50 183 PRO A C 1
ATOM 1459 O O . PRO A 1 183 ? 11.536 7.623 -12.869 1.00 93.50 183 PRO A O 1
ATOM 1462 N N . SER A 1 184 ? 12.537 7.871 -14.872 1.00 93.44 184 SER A N 1
ATOM 1463 C CA . SER A 1 184 ? 12.240 9.300 -15.011 1.00 93.44 184 SER A CA 1
ATOM 1464 C C . SER A 1 184 ? 10.738 9.508 -15.230 1.00 93.44 184 SER A C 1
ATOM 1466 O O . SER A 1 184 ? 10.112 8.746 -15.966 1.00 93.44 184 SER A O 1
ATOM 1468 N N . ASP A 1 185 ? 10.175 10.573 -14.655 1.00 94.06 185 ASP A N 1
ATOM 1469 C CA . ASP A 1 185 ? 8.756 10.930 -14.824 1.00 94.06 185 ASP A CA 1
ATOM 1470 C C . ASP A 1 185 ? 8.394 11.274 -16.280 1.00 94.06 185 ASP A C 1
ATOM 1472 O O . ASP A 1 185 ? 7.232 11.204 -16.682 1.00 94.06 185 ASP A O 1
ATOM 1476 N N . GLU A 1 186 ? 9.392 11.641 -17.084 1.00 93.75 186 GLU A N 1
ATOM 1477 C CA . GLU A 1 186 ? 9.246 11.960 -18.499 1.00 93.75 186 GLU A CA 1
ATOM 1478 C C . GLU A 1 186 ? 10.286 11.189 -19.336 1.00 93.75 186 GLU A C 1
ATOM 1480 O O . GLU A 1 186 ? 11.465 11.147 -18.951 1.00 93.75 186 GLU A O 1
ATOM 1485 N N . PRO A 1 187 ? 9.904 10.626 -20.503 1.00 91.94 187 PRO A N 1
ATOM 1486 C CA . PRO A 1 187 ? 10.849 10.033 -21.443 1.00 91.94 187 PRO A CA 1
ATOM 1487 C C . PRO A 1 187 ? 11.931 11.019 -21.906 1.00 91.94 187 PRO A C 1
ATOM 1489 O O . PRO A 1 187 ? 11.713 12.231 -21.984 1.00 91.94 187 PRO A O 1
ATOM 1492 N N . PHE A 1 188 ? 13.086 10.489 -22.316 1.00 90.69 188 PHE A N 1
ATOM 1493 C CA . PHE A 1 188 ? 14.244 11.291 -22.738 1.00 90.69 188 PHE A CA 1
ATOM 1494 C C . PHE A 1 188 ? 13.925 12.321 -23.839 1.00 90.69 188 PHE A C 1
ATOM 1496 O O . PHE A 1 188 ? 14.416 13.451 -23.789 1.00 90.69 188 PHE A O 1
ATOM 1503 N N . CYS A 1 189 ? 13.079 11.949 -24.805 1.00 93.00 189 CYS A N 1
ATOM 1504 C CA . CYS A 1 189 ? 12.655 12.816 -25.908 1.00 93.00 189 CYS A CA 1
ATOM 1505 C C . CYS A 1 189 ? 11.312 13.524 -25.691 1.00 93.00 189 CYS A C 1
ATOM 1507 O O . CYS A 1 189 ? 10.862 14.246 -26.580 1.00 93.00 189 CYS A O 1
ATOM 1509 N N . GLY A 1 190 ? 10.695 13.353 -24.523 1.00 92.75 190 GLY A N 1
ATOM 1510 C CA . GLY A 1 190 ? 9.339 13.819 -24.254 1.00 92.75 190 GLY A CA 1
ATOM 1511 C C . GLY A 1 190 ? 8.296 12.840 -24.774 1.00 92.75 190 GLY A C 1
ATOM 1512 O O . GLY A 1 190 ? 8.593 11.942 -25.569 1.00 92.75 190 GLY A O 1
ATOM 1513 N N . PHE A 1 191 ? 7.067 12.966 -24.281 1.00 92.81 191 PHE A N 1
ATOM 1514 C CA . PHE A 1 191 ? 5.989 12.028 -24.615 1.00 92.81 191 PHE A CA 1
ATOM 1515 C C . PHE A 1 191 ? 5.591 12.091 -26.093 1.00 92.81 191 PHE A C 1
ATOM 1517 O O . PHE A 1 191 ? 5.137 11.090 -26.645 1.00 92.81 191 PHE A O 1
ATOM 1524 N N . MET A 1 192 ? 5.775 13.248 -26.731 1.00 94.19 192 MET A N 1
ATOM 1525 C CA . MET A 1 192 ? 5.450 13.495 -28.136 1.00 94.19 192 MET A CA 1
ATOM 1526 C C . MET A 1 192 ? 6.702 13.601 -29.014 1.00 94.19 192 MET A C 1
ATOM 1528 O O . MET A 1 192 ? 6.601 14.018 -30.169 1.00 94.19 192 MET A O 1
ATOM 1532 N N . ASN A 1 193 ? 7.871 13.201 -28.500 1.00 91.25 193 ASN A N 1
ATOM 1533 C CA . ASN A 1 193 ? 9.155 13.345 -29.181 1.00 91.25 193 ASN A CA 1
ATOM 1534 C C . ASN A 1 193 ? 9.434 14.805 -29.595 1.00 91.25 193 ASN A C 1
ATOM 1536 O O . ASN A 1 193 ? 9.850 15.076 -30.716 1.00 91.25 193 ASN A O 1
ATOM 1540 N N . GLU A 1 194 ? 9.143 15.766 -28.727 1.00 91.25 194 GLU A N 1
ATOM 1541 C CA . GLU A 1 194 ? 9.182 17.202 -29.013 1.00 91.25 194 GLU A CA 1
ATOM 1542 C C . GLU A 1 194 ? 10.494 17.881 -28.594 1.00 91.25 194 GLU A C 1
ATOM 1544 O O . GLU A 1 194 ? 10.768 19.013 -29.001 1.00 91.25 194 GLU A O 1
ATOM 1549 N N . LYS A 1 195 ? 11.321 17.213 -27.781 1.00 92.44 195 LYS A N 1
ATOM 1550 C CA . LYS A 1 195 ? 12.537 17.820 -27.227 1.00 92.44 195 LYS A CA 1
ATOM 1551 C C . LYS A 1 195 ? 13.581 18.107 -28.323 1.00 92.44 195 LYS A C 1
ATOM 1553 O O . LYS A 1 195 ? 13.914 17.209 -29.101 1.00 92.44 195 LYS A O 1
ATOM 1558 N N . PRO A 1 196 ? 14.167 19.324 -28.376 1.00 89.62 196 PRO A N 1
ATOM 1559 C CA . PRO A 1 196 ? 15.044 19.739 -29.478 1.00 89.62 196 PRO A CA 1
ATOM 1560 C C . PRO A 1 196 ? 16.268 18.843 -29.702 1.00 89.62 196 PRO A C 1
ATOM 1562 O O . PRO A 1 196 ? 16.667 18.616 -30.843 1.00 89.62 196 PRO A O 1
ATOM 1565 N N . TRP A 1 197 ? 16.856 18.299 -28.631 1.00 89.44 197 TRP A N 1
ATOM 1566 C CA . TRP A 1 197 ? 18.030 17.421 -28.713 1.00 89.44 197 TRP A CA 1
ATOM 1567 C C . TRP A 1 197 ? 17.751 16.073 -29.391 1.00 89.44 197 TRP A C 1
ATOM 1569 O O . TRP A 1 197 ? 18.694 15.416 -29.821 1.00 89.44 197 TRP A O 1
ATOM 1579 N N . CYS A 1 198 ? 16.486 15.679 -29.564 1.00 90.06 198 CYS A N 1
ATOM 1580 C CA . CYS A 1 198 ? 16.123 14.463 -30.296 1.00 90.06 198 CYS A CA 1
ATOM 1581 C C . CYS A 1 198 ? 16.052 14.663 -31.819 1.00 90.06 198 CYS A C 1
ATOM 1583 O O . CYS A 1 198 ? 16.042 13.684 -32.562 1.00 90.06 198 CYS A O 1
ATOM 1585 N N . HIS A 1 199 ? 16.089 15.916 -32.295 1.00 84.88 199 HIS A N 1
ATOM 1586 C CA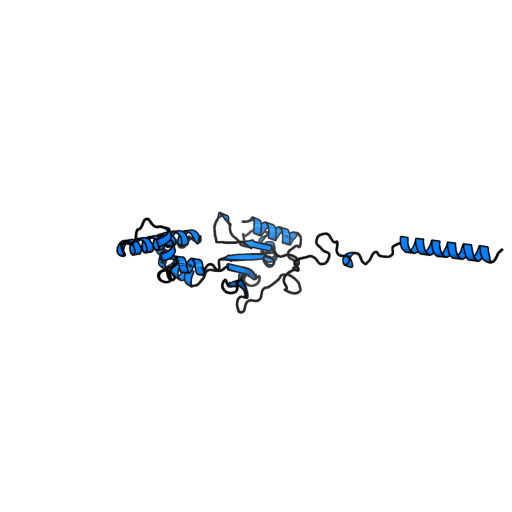 . HIS A 1 199 ? 16.016 16.276 -33.722 1.00 84.88 199 HIS A CA 1
ATOM 1587 C C . HIS A 1 199 ? 17.262 16.990 -34.253 1.00 84.88 199 HIS A C 1
ATOM 1589 O O . HIS A 1 199 ? 17.327 17.344 -35.432 1.00 84.88 199 HIS A O 1
ATOM 1595 N N . GLN A 1 200 ? 18.280 17.190 -33.412 1.00 69.12 200 GLN A N 1
ATOM 1596 C CA . GLN A 1 200 ? 19.493 17.944 -33.758 1.00 69.12 200 GLN A CA 1
ATOM 1597 C C . GLN A 1 200 ? 20.344 17.317 -34.880 1.00 69.12 200 GLN A C 1
ATOM 1599 O O . GLN A 1 200 ? 21.265 17.961 -35.375 1.00 69.12 200 GLN A O 1
ATOM 1604 N N . SER A 1 201 ? 20.015 16.116 -35.364 1.00 58.19 201 SER A N 1
ATOM 1605 C CA . SER A 1 201 ? 20.712 15.463 -36.480 1.00 58.19 201 SER A CA 1
ATOM 1606 C C . SER A 1 201 ? 20.225 15.871 -37.881 1.00 58.19 201 SER A C 1
ATOM 1608 O O . SER A 1 201 ? 20.791 15.404 -38.870 1.00 58.19 201 SER A O 1
ATOM 1610 N N . ARG A 1 202 ? 19.230 16.765 -38.016 1.00 53.75 202 ARG A N 1
ATOM 1611 C CA . ARG A 1 202 ? 18.685 17.183 -39.329 1.00 53.75 202 ARG A CA 1
ATOM 1612 C C . ARG A 1 202 ? 18.741 18.693 -39.585 1.00 53.75 202 ARG A C 1
ATOM 1614 O O . ARG A 1 202 ? 17.822 19.270 -40.151 1.00 53.75 202 ARG A O 1
ATOM 1621 N N . SER A 1 203 ? 19.845 19.328 -39.198 1.00 55.62 203 SER A N 1
ATOM 1622 C CA . SER A 1 203 ? 20.142 20.742 -39.478 1.00 55.62 203 SER A CA 1
ATOM 1623 C C . SER A 1 203 ? 21.265 20.897 -40.516 1.00 55.62 203 SER A C 1
ATOM 1625 O O . SER A 1 203 ? 22.265 21.573 -40.297 1.00 55.62 203 SER A O 1
ATOM 1627 N N . SER A 1 204 ? 21.107 20.276 -41.679 1.00 57.81 204 SER A N 1
ATOM 1628 C CA . SER A 1 204 ? 21.628 20.854 -42.923 1.00 57.81 204 SER A CA 1
ATOM 1629 C C . SER A 1 204 ? 20.408 21.356 -43.678 1.00 57.81 204 SER A C 1
ATOM 1631 O O . SER A 1 204 ? 19.892 20.681 -44.559 1.00 57.81 204 SER A O 1
ATOM 1633 N N . SER A 1 205 ? 19.861 22.493 -43.246 1.00 62.91 205 SER A N 1
ATOM 1634 C CA . SER A 1 205 ? 18.740 23.136 -43.925 1.00 62.91 205 SER A CA 1
ATOM 1635 C C . SER A 1 205 ? 19.224 23.597 -45.307 1.00 62.91 205 SER A C 1
ATOM 1637 O O . SER A 1 205 ? 19.996 24.557 -45.391 1.00 62.91 205 SER A O 1
ATOM 1639 N N . PRO A 1 206 ? 18.803 22.946 -46.413 1.00 66.44 206 PRO A N 1
ATOM 1640 C CA . PRO A 1 206 ? 19.206 23.363 -47.757 1.00 66.44 206 PRO A CA 1
ATOM 1641 C C . PRO A 1 206 ? 18.776 24.808 -48.055 1.00 66.44 206 PRO A C 1
ATOM 1643 O O . PRO A 1 206 ? 19.367 25.463 -48.905 1.00 66.44 206 PRO A O 1
ATOM 1646 N N . GLU A 1 207 ? 17.805 25.334 -47.303 1.00 71.19 207 GLU A N 1
ATOM 1647 C CA . GLU A 1 207 ? 17.363 26.727 -47.357 1.00 71.19 207 GLU A CA 1
ATOM 1648 C C . GLU A 1 207 ? 18.481 27.729 -47.025 1.00 71.19 207 GLU A C 1
ATOM 1650 O O . GLU A 1 207 ? 18.627 28.726 -47.730 1.00 71.19 207 GLU A O 1
ATOM 1655 N N . ILE A 1 208 ? 19.333 27.454 -46.026 1.00 77.94 208 ILE A N 1
ATOM 1656 C CA . ILE A 1 208 ? 20.439 28.362 -45.666 1.00 77.94 208 ILE A CA 1
ATOM 1657 C C . ILE A 1 208 ? 21.507 28.362 -46.768 1.00 77.94 208 ILE A C 1
ATOM 1659 O O . ILE A 1 208 ? 22.001 29.420 -47.158 1.00 77.94 208 ILE A O 1
ATOM 1663 N N . ALA A 1 209 ? 21.827 27.190 -47.323 1.00 80.12 209 ALA A N 1
ATOM 1664 C CA . ALA A 1 209 ? 22.784 27.069 -48.423 1.00 80.12 209 ALA A CA 1
ATOM 1665 C C . ALA A 1 209 ? 22.301 27.792 -49.694 1.00 80.12 209 ALA A C 1
ATOM 1667 O O . ALA A 1 209 ? 23.099 28.420 -50.396 1.00 80.12 209 ALA A O 1
ATOM 1668 N N . LEU A 1 210 ? 20.996 27.752 -49.971 1.00 83.06 210 LEU A N 1
ATOM 1669 C CA . LEU A 1 210 ? 20.384 28.409 -51.124 1.00 83.06 210 LEU A CA 1
ATOM 1670 C C . LEU A 1 210 ? 20.414 29.941 -50.980 1.00 83.06 210 LEU A C 1
ATOM 1672 O O . LEU A 1 210 ? 20.795 30.632 -51.925 1.00 83.06 210 LEU A O 1
ATOM 1676 N N . ILE A 1 211 ? 20.132 30.471 -49.783 1.00 87.31 211 ILE A N 1
ATOM 1677 C CA . ILE A 1 211 ? 20.239 31.912 -49.486 1.00 87.31 211 ILE A CA 1
ATOM 1678 C C . ILE A 1 211 ? 21.684 32.406 -49.655 1.00 87.31 211 ILE A C 1
ATOM 1680 O O . ILE A 1 211 ? 21.914 33.424 -50.310 1.00 87.31 211 ILE A O 1
ATOM 1684 N N . ILE A 1 212 ? 22.668 31.673 -49.122 1.00 89.12 212 ILE A N 1
ATOM 1685 C CA . ILE A 1 212 ? 24.091 32.030 -49.255 1.00 89.12 212 ILE A CA 1
ATOM 1686 C C . ILE A 1 212 ? 24.516 32.019 -50.729 1.00 89.12 212 ILE A C 1
ATOM 1688 O O . ILE A 1 212 ? 25.182 32.947 -51.184 1.00 89.12 212 ILE A O 1
ATOM 1692 N N . SER A 1 213 ? 24.088 31.015 -51.496 1.00 88.56 213 SER A N 1
ATOM 1693 C CA . SER A 1 213 ? 24.425 30.897 -52.921 1.00 88.56 213 SER A CA 1
ATOM 1694 C C . SER A 1 213 ? 23.892 32.079 -53.738 1.00 88.56 213 SER A C 1
ATOM 1696 O O . SER A 1 213 ? 24.622 32.641 -54.555 1.00 88.56 213 SER A O 1
ATOM 1698 N N . ILE A 1 214 ? 22.651 32.512 -53.485 1.00 93.25 214 ILE A N 1
ATOM 1699 C CA . ILE A 1 214 ? 22.053 33.683 -54.148 1.00 93.25 214 ILE A CA 1
ATOM 1700 C C . ILE A 1 214 ? 22.811 34.965 -53.790 1.00 93.25 214 ILE A C 1
ATOM 1702 O O . ILE A 1 214 ? 23.114 35.760 -54.680 1.00 93.25 214 ILE A O 1
ATOM 1706 N N . LEU A 1 215 ? 23.153 35.165 -52.512 1.00 93.94 215 LEU A N 1
ATOM 1707 C CA . LEU A 1 215 ? 23.914 36.340 -52.073 1.00 93.94 215 LEU A CA 1
ATOM 1708 C C . LEU A 1 215 ? 25.285 36.416 -52.751 1.00 93.94 215 LEU A C 1
ATOM 1710 O O . LEU A 1 215 ? 25.683 37.486 -53.208 1.00 93.94 215 LEU A O 1
ATOM 1714 N N . VAL A 1 216 ? 25.980 35.285 -52.874 1.00 94.56 216 VAL A N 1
ATOM 1715 C CA . VAL A 1 216 ? 27.274 35.214 -53.562 1.00 94.56 216 VAL A CA 1
ATOM 1716 C C . VAL A 1 216 ? 27.126 35.585 -55.040 1.00 94.56 216 VAL A C 1
ATOM 1718 O O . VAL A 1 216 ? 27.874 36.430 -55.529 1.00 94.56 216 VAL A O 1
ATOM 1721 N N . ILE A 1 217 ? 26.130 35.035 -55.743 1.00 94.44 217 ILE A N 1
ATOM 1722 C CA . ILE A 1 217 ? 25.872 35.356 -57.159 1.00 94.44 217 ILE A CA 1
ATOM 1723 C C . ILE A 1 217 ? 25.553 36.846 -57.339 1.00 94.44 217 ILE A C 1
ATOM 1725 O O . ILE A 1 217 ? 26.085 37.478 -58.252 1.00 94.44 217 ILE A O 1
ATOM 1729 N N . LEU A 1 218 ? 24.733 37.429 -56.459 1.00 93.94 218 LEU A N 1
ATOM 1730 C CA . LEU A 1 218 ? 24.404 38.856 -56.504 1.00 93.94 218 LEU A CA 1
ATOM 1731 C C . LEU A 1 218 ? 25.654 39.723 -56.332 1.00 93.94 218 LEU A C 1
ATOM 1733 O O . LEU A 1 218 ? 25.879 40.624 -57.139 1.00 93.94 218 LEU A O 1
ATOM 1737 N N . VAL A 1 219 ? 26.506 39.417 -55.354 1.00 94.31 219 VAL A N 1
ATOM 1738 C CA . VAL A 1 219 ? 27.772 40.137 -55.146 1.00 94.31 219 VAL A CA 1
ATOM 1739 C C . VAL A 1 219 ? 28.676 40.025 -56.377 1.00 94.31 219 VAL A C 1
ATOM 1741 O O . VAL A 1 219 ? 29.160 41.045 -56.865 1.00 94.31 219 VAL A O 1
ATOM 1744 N N . PHE A 1 220 ? 28.845 38.828 -56.947 1.00 91.25 220 PHE A N 1
ATOM 1745 C CA . PHE A 1 220 ? 29.631 38.647 -58.174 1.00 91.25 220 PHE A CA 1
ATOM 1746 C C . PHE A 1 220 ? 29.049 39.400 -59.373 1.00 91.25 220 PHE A C 1
ATOM 1748 O O . PHE A 1 220 ? 29.810 39.948 -60.171 1.00 91.25 220 PHE A O 1
ATOM 1755 N N . SER A 1 221 ? 27.722 39.469 -59.497 1.00 88.44 221 SER A N 1
ATOM 1756 C CA . SER A 1 221 ? 27.062 40.219 -60.570 1.00 88.44 221 SER A CA 1
ATOM 1757 C C . SER A 1 221 ? 27.288 41.728 -60.442 1.00 88.44 221 SER A C 1
ATOM 1759 O O . SER A 1 221 ? 27.594 42.382 -61.437 1.00 88.44 221 SER A O 1
ATOM 1761 N N . VAL A 1 222 ? 27.240 42.269 -59.219 1.00 91.75 222 VAL A N 1
ATOM 1762 C CA . VAL A 1 222 ? 27.512 43.687 -58.940 1.00 91.75 222 VAL A CA 1
ATOM 1763 C C . VAL A 1 222 ? 28.980 44.014 -59.198 1.00 91.75 222 VAL A C 1
ATOM 1765 O O . VAL A 1 222 ? 29.271 45.018 -59.842 1.00 91.75 222 VAL A O 1
ATOM 1768 N N . ILE A 1 223 ? 29.904 43.156 -58.752 1.00 89.75 223 ILE A N 1
ATOM 1769 C CA . ILE A 1 223 ? 31.342 43.330 -59.000 1.00 89.75 223 ILE A CA 1
ATOM 1770 C C . ILE A 1 223 ? 31.627 43.290 -60.501 1.00 89.75 223 ILE A C 1
ATOM 1772 O O . ILE A 1 223 ? 32.276 44.196 -61.009 1.00 89.75 223 ILE A O 1
ATOM 1776 N N . SER A 1 224 ? 31.094 42.299 -61.222 1.00 85.06 224 SER A N 1
ATOM 1777 C CA . SER A 1 224 ? 31.283 42.189 -62.674 1.00 85.06 224 SER A CA 1
ATOM 1778 C C . SER A 1 224 ? 30.719 43.411 -63.403 1.00 85.06 224 SER A C 1
ATOM 1780 O O . SER A 1 224 ? 31.364 43.960 -64.288 1.00 85.06 224 SER A O 1
ATOM 1782 N N . PHE A 1 225 ? 29.542 43.900 -63.009 1.00 86.38 225 PHE A N 1
ATOM 1783 C CA . PHE A 1 225 ? 28.970 45.114 -63.592 1.00 86.38 225 PHE A CA 1
ATOM 1784 C C . PHE A 1 225 ? 29.811 46.367 -63.296 1.00 86.38 225 PHE A C 1
ATOM 1786 O O . PHE A 1 225 ? 29.903 47.256 -64.136 1.00 86.38 225 PHE A O 1
ATOM 1793 N N . ALA A 1 226 ? 30.441 46.439 -62.122 1.00 82.62 226 ALA A N 1
ATOM 1794 C CA . ALA A 1 226 ? 31.320 47.543 -61.746 1.00 82.62 226 ALA A CA 1
ATOM 1795 C C . ALA A 1 226 ? 32.704 47.482 -62.420 1.00 82.62 226 ALA A C 1
ATOM 1797 O O . ALA A 1 226 ? 33.314 48.530 -62.604 1.00 82.62 226 ALA A O 1
ATOM 1798 N N . THR A 1 227 ? 33.208 46.295 -62.784 1.00 80.94 227 THR A N 1
ATOM 1799 C CA . THR A 1 227 ? 34.514 46.128 -63.451 1.00 80.94 227 THR A CA 1
ATOM 1800 C C . THR A 1 227 ? 34.442 46.166 -64.977 1.00 80.94 227 THR A C 1
ATOM 1802 O O . THR A 1 227 ? 35.444 46.482 -65.610 1.00 80.94 227 THR A O 1
ATOM 1805 N N . PHE A 1 228 ? 33.296 45.822 -65.575 1.00 72.31 228 PHE A N 1
ATOM 1806 C CA . PHE A 1 228 ? 33.074 45.837 -67.031 1.00 72.31 228 PHE A CA 1
ATOM 1807 C C . PHE A 1 228 ? 32.368 47.107 -67.545 1.00 72.31 228 PHE A C 1
ATOM 1809 O O . PHE A 1 228 ? 31.968 47.156 -68.710 1.00 72.31 228 PHE A O 1
ATOM 1816 N N . ARG A 1 229 ? 32.220 48.128 -66.696 1.00 54.69 229 ARG A N 1
ATOM 1817 C CA . ARG A 1 229 ? 31.799 49.483 -67.069 1.00 54.69 229 ARG A CA 1
ATOM 1818 C C . ARG A 1 229 ? 33.007 50.410 -67.120 1.00 54.69 229 ARG A C 1
ATOM 1820 O O . ARG A 1 229 ? 32.996 51.300 -67.998 1.00 54.69 229 ARG A O 1
#

Sequence (229 aa):
MYRVRQILVTAQKLGFVNGDFVYIAAWPYEHAQYGNLSWQYADVDDEVAKLAFGSLLVITPKVTPTELRIRDMYKDVLPKSQKNPMILATYLSFIATAKVIASAWTSGKDVKNATAMVRDLRSPSYDQEPIMLLLKAALYSIRMFDRVSSSLREVFSYNPSNKDWEPTPGVVPKWPGPTNEPPSDEPFCGFMNEKPWCHQSRSSSPEIALIISILVILVFSVISFATFR

Secondary structure (DSSP, 8-state):
-HHHHHHHHHHHHHTTTSSS--EEEE--S--GGG----S--SSTTHHHHHHHGGGEEEEEEEPPHHHHHHHHHTTTTS-TT---HHHHHHHHHHHHHHHHHHHHHHTT--TT-HHHHHHHHTSGGGTTSHHHHHHHT-EEEEEEEETTTTEEEEEEEEETTTTEEEEPTT-----SSTTSSPPPSS-TTTTTT--GGGTGGG---HHHHHHHHHHHHHHHHHHHHHH--

Organism: Ramazzottius varieornatus (NCBI:txid947166)

Nearest PDB structures (foldseek):
  3a3k-assembly2_B  TM=7.141E-01  e=4.204E-08  Rattus norvegicus
  7brj-assembly1_B  TM=7.478E-01  e=1.020E-07  Rattus norvegicus
  1jdn-assembly1_A-2  TM=5.986E-01  e=9.088E-07  Homo sapiens
  1jdp-assembly1_B  TM=6.628E-01  e=1.026E-05  Homo sapiens
  1yk0-assembly1_A  TM=6.321E-01  e=1.646E-05  Homo sapiens